Protein AF-A0A1C5VTF3-F1 (afdb_monomer)

Foldseek 3Di:
DDDDDDPDPPQPWFKEFEDACVLPFFPLVQQLVRGAEYEYEQEEFQLGGTPCLVVVLVSPVPHNHQYHYEYEYLDLALVSLLNSLLSQLVSCCVRNNLWAFEYEYHYDPVSQVSSVVVVGHQWQVNLQSSLLNSQVNNVVSNYQYEYEDEPCCCVIHHDPVSSCLSRVRYAYEYEDEDDDPVPPLHQKYFHDQQDDGPRTPGTTTIMTGRARRTDPPNDGDDRPDDDDDPDKDKKFFQPPFWWWWAQAQDPPHDTPGTHGHGRIATFNDDDPQWTDDVTITGCVRIDD

Solvent-accessible surface area (backbone atoms only — not comparable to full-atom values): 15635 Å² total; per-residue (Å²): 135,85,82,81,79,78,80,77,80,70,79,52,74,34,48,25,34,51,51,47,54,87,46,68,71,66,42,59,74,49,33,64,74,75,42,42,31,38,34,35,33,44,24,37,36,91,73,41,65,32,90,34,30,63,67,54,44,70,70,41,73,91,48,91,49,34,48,35,32,30,28,46,40,56,55,75,44,52,67,46,18,24,52,37,18,44,42,46,43,50,57,45,37,78,74,55,52,87,58,36,26,34,42,24,48,33,70,52,72,68,25,46,54,51,22,45,77,71,78,35,84,71,46,34,70,51,44,28,48,24,50,46,31,18,37,48,35,22,41,76,72,59,31,37,26,24,42,43,44,36,67,64,42,51,76,63,27,36,48,62,68,62,40,38,71,78,36,80,78,58,37,34,33,37,42,44,76,77,70,81,74,78,90,66,75,55,36,26,38,35,47,39,74,72,32,80,51,62,41,47,69,65,62,36,36,29,28,44,28,55,53,83,45,54,52,60,94,89,53,72,80,77,73,82,76,77,78,87,67,89,81,60,46,68,29,29,32,64,33,94,58,56,42,59,29,15,71,40,90,41,94,85,39,58,77,73,50,67,43,50,44,65,42,72,45,65,31,64,47,74,56,97,62,24,27,32,57,102,39,18,32,62,36,87,37,48,43,115

Nearest PDB structures (foldseek):
  2wwc-assembly1_A  TM=8.112E-01  e=8.301E-13  Streptococcus pneumoniae R6
  2ww5-assembly1_A  TM=7.990E-01  e=8.822E-13  Streptococcus pneumoniae R6
  2nw0-assembly2_B  TM=8.430E-01  e=1.541E-11  Bacteriophage sp.
  4jz5-assembly1_A  TM=8.111E-01  e=1.638E-11  Listeria phage P40
  3hmc-assembly1_A  TM=8.352E-01  e=4.897E-11  Bacillus anthracis

Sequence (288 aa):
MQRTAGTEVTAMLKQGIDISAWQGNIDWDQVKNCIEAIIIRAGYGKNNIDQKWVPNVEAVRDSSLDVGAYWFSYAYTADMAYMEGCYAANAVKNKFGDRQIPIAFDLEYDSVAYAAKKGVKIGRAEATLFAIRFLTAVKEFGYRPMLYTNIDYIRNYFDLGVIRAAIPDLLLWVACWGSEPKDYNMAVWQYSSKGSVAGIIGNVDMDEVYVDMEIRDGVAVPAPAPVQENGRKQMRVTAKTWLNIREKPDVNSEDLGDLPAGTVITVDKIENGWAHFEGYCSAQWLKQ

Secondary structure (DSSP, 8-state):
-PPPPP-------EEEEEE-GGG-S--HHHHHTT-SEEEEEEEETTTEE-TTHHHHHHHHTTSSSEEEEEEE----SHHHHHHHHHHHHHHHHHHHTT---EEEEE--HHHHHHHHHTT----HHHHHHHHHHHHHHHHHTTPEEEEEEEHHHHHHT--HHHHHHH-TT-EEEEE-SSS--GGG--SEEEEEEEE--TT--S-EEEEEE-S-S---TT-PPPPSPPP--TT-EEEEE-SSSEEEEESSSSTTS-EEEEEETT-EEEESEEETTEEESSSEEEGGGEE-

pLDDT: mean 86.46, std 18.0, range [30.09, 98.94]

Radius of gyration: 21.1 Å; Cα contacts (8 Å, |Δi|>4): 595; chains: 1; bounding box: 37×64×58 Å

Mean predicted aligned error: 12.45 Å

Structure (mmCIF, N/CA/C/O backbone):
data_AF-A0A1C5VTF3-F1
#
_entry.id   AF-A0A1C5VTF3-F1
#
loop_
_atom_site.group_PDB
_atom_site.id
_atom_site.type_symbol
_atom_site.label_atom_id
_atom_site.label_alt_id
_atom_site.label_comp_id
_atom_site.label_asym_id
_atom_site.label_entity_id
_atom_site.label_seq_id
_atom_site.pdbx_PDB_ins_code
_atom_site.Cartn_x
_atom_site.Cartn_y
_atom_site.Cartn_z
_atom_site.occupancy
_atom_site.B_iso_or_equiv
_atom_site.auth_seq_id
_atom_site.auth_comp_id
_atom_site.auth_asym_id
_atom_site.auth_atom_id
_atom_site.pdbx_PDB_model_num
ATOM 1 N N . MET A 1 1 ? -12.286 45.455 20.847 1.00 37.81 1 MET A N 1
ATOM 2 C CA . MET A 1 1 ? -12.173 45.098 19.416 1.00 37.81 1 MET A CA 1
ATOM 3 C C . MET A 1 1 ? -11.373 43.813 19.324 1.00 37.81 1 MET A C 1
ATOM 5 O O . MET A 1 1 ? -10.298 43.740 19.906 1.00 37.81 1 MET A O 1
ATOM 9 N N . GLN A 1 2 ? -11.992 42.783 18.748 1.00 30.09 2 GLN A N 1
ATOM 10 C CA . GLN A 1 2 ? -11.553 41.386 18.769 1.00 30.09 2 GLN A CA 1
ATOM 11 C C . GLN A 1 2 ? -10.198 41.188 18.082 1.00 30.09 2 GLN A C 1
ATOM 13 O O . GLN A 1 2 ? -9.970 41.700 16.990 1.00 30.09 2 GLN A O 1
ATOM 18 N N . ARG A 1 3 ? -9.330 40.401 18.727 1.00 30.20 3 ARG A N 1
ATOM 19 C CA . ARG A 1 3 ? -8.221 39.707 18.070 1.00 30.20 3 ARG A CA 1
ATOM 20 C C . ARG A 1 3 ? -8.806 38.470 17.396 1.00 30.20 3 ARG A C 1
ATOM 22 O O . ARG A 1 3 ? -9.402 37.636 18.072 1.00 30.20 3 ARG A O 1
ATOM 29 N N . THR A 1 4 ? -8.678 38.383 16.083 1.00 32.09 4 THR A N 1
ATOM 30 C CA . THR A 1 4 ? -9.032 37.202 15.297 1.00 32.09 4 THR A CA 1
ATOM 31 C C . THR A 1 4 ? -8.039 36.092 15.632 1.00 32.09 4 THR A C 1
ATOM 33 O O . THR A 1 4 ? -6.835 36.261 15.444 1.00 32.09 4 THR A O 1
ATOM 36 N N . ALA A 1 5 ? -8.537 34.985 16.182 1.00 33.66 5 ALA A N 1
ATOM 37 C CA . ALA A 1 5 ? -7.763 33.769 16.382 1.00 33.66 5 ALA A CA 1
ATOM 38 C C . ALA A 1 5 ? -7.477 33.146 15.010 1.00 33.66 5 ALA A C 1
ATOM 40 O O . ALA A 1 5 ? -8.407 32.830 14.269 1.00 33.66 5 ALA A O 1
ATOM 41 N N . GLY A 1 6 ? -6.197 33.017 14.662 1.00 31.39 6 GLY A N 1
ATOM 42 C CA . GLY A 1 6 ? -5.773 32.148 13.573 1.00 31.39 6 GLY A CA 1
ATOM 43 C C . GLY A 1 6 ? -6.019 30.705 13.994 1.00 31.39 6 GLY A C 1
ATOM 44 O O . GLY A 1 6 ? -5.629 30.305 15.087 1.00 31.39 6 GLY A O 1
ATOM 45 N N . THR A 1 7 ? -6.719 29.948 13.160 1.00 32.06 7 THR A N 1
ATOM 46 C CA . THR A 1 7 ? -6.877 28.507 13.331 1.00 32.06 7 THR A CA 1
ATOM 47 C C . THR A 1 7 ? -5.515 27.872 13.062 1.00 32.06 7 THR A C 1
ATOM 49 O O . THR A 1 7 ? -5.078 27.806 11.915 1.00 32.06 7 THR A O 1
ATOM 52 N N . GLU A 1 8 ? -4.804 27.475 14.115 1.00 30.97 8 GLU A N 1
ATOM 53 C CA . GLU A 1 8 ? -3.688 26.543 13.981 1.00 30.97 8 GLU A CA 1
ATOM 54 C C . GLU A 1 8 ? -4.256 25.247 13.395 1.00 30.97 8 GLU A C 1
ATOM 56 O O . GLU A 1 8 ? -5.143 24.626 13.979 1.00 30.97 8 GLU A O 1
ATOM 61 N N . VAL A 1 9 ? -3.797 24.868 12.203 1.00 34.84 9 VAL A N 1
ATOM 62 C CA . VAL A 1 9 ? -4.030 23.525 11.673 1.00 34.84 9 VAL A CA 1
ATOM 63 C C . VAL A 1 9 ? -3.092 22.619 12.458 1.00 34.84 9 VAL A C 1
ATOM 65 O O . VAL A 1 9 ? -1.917 22.488 12.122 1.00 34.84 9 VAL A O 1
ATOM 68 N N . THR A 1 10 ? -3.575 22.068 13.568 1.00 37.44 10 THR A N 1
ATOM 69 C CA . THR A 1 10 ? -2.872 21.009 14.286 1.00 37.44 10 THR A CA 1
ATOM 70 C C . THR A 1 10 ? -2.678 19.859 13.303 1.00 37.44 10 THR A C 1
ATOM 72 O O . THR A 1 10 ? -3.647 19.392 12.705 1.00 37.44 10 THR A O 1
ATOM 75 N N . ALA A 1 11 ? -1.433 19.431 13.088 1.00 47.44 11 ALA A N 1
ATOM 76 C CA . ALA A 1 11 ? -1.162 18.203 12.353 1.00 47.44 11 ALA A CA 1
ATOM 77 C C . ALA A 1 11 ? -2.000 17.078 12.983 1.00 47.44 11 ALA A C 1
ATOM 79 O O . ALA A 1 11 ? -1.945 16.871 14.197 1.00 47.44 11 ALA A O 1
ATOM 80 N N . MET A 1 12 ? -2.826 16.417 12.171 1.00 58.94 12 MET A N 1
ATOM 81 C CA . MET A 1 12 ? -3.691 15.321 12.600 1.00 58.94 12 MET A CA 1
ATOM 82 C C . MET A 1 12 ? -2.816 14.093 12.827 1.00 58.94 12 MET A C 1
ATOM 84 O O . MET A 1 12 ? -2.685 13.269 11.932 1.00 58.94 12 MET A O 1
ATOM 88 N N . LEU A 1 13 ? -2.167 14.020 13.987 1.00 78.75 13 LEU A N 1
ATOM 89 C CA . LEU A 1 13 ? -1.441 12.838 14.426 1.00 78.75 13 LEU A CA 1
ATOM 90 C C . LEU A 1 13 ? -2.451 11.854 15.016 1.00 78.75 13 LEU A C 1
ATOM 92 O O . LEU A 1 13 ? -2.984 12.108 16.094 1.00 78.75 13 LEU A O 1
ATOM 96 N N . LYS A 1 14 ? -2.708 10.758 14.302 1.00 88.56 14 LYS A N 1
ATOM 97 C CA . LYS A 1 14 ? -3.527 9.638 14.779 1.00 88.56 14 LYS A CA 1
ATOM 98 C C . LYS A 1 14 ? -2.631 8.453 15.113 1.00 88.56 14 LYS A C 1
ATOM 100 O O . LYS A 1 14 ? -1.757 8.098 14.316 1.00 88.56 14 LYS A O 1
ATOM 105 N N . GLN A 1 15 ? -2.872 7.817 16.256 1.00 94.44 15 GLN A N 1
ATOM 106 C CA . GLN A 1 15 ? -2.197 6.568 16.593 1.00 94.44 15 GLN A CA 1
ATOM 107 C C . GLN A 1 15 ? -2.799 5.413 15.786 1.00 94.44 15 GLN A C 1
ATOM 109 O O . GLN A 1 15 ? -4.001 5.143 15.860 1.00 94.44 15 GLN A O 1
ATOM 114 N N . GLY A 1 16 ? -1.960 4.733 15.011 1.00 97.19 16 GLY A N 1
ATOM 115 C CA . GLY A 1 16 ? -2.360 3.658 14.119 1.00 97.19 16 GLY A CA 1
ATOM 116 C C . GLY A 1 16 ? -1.671 2.329 14.398 1.00 97.19 16 GLY A C 1
ATOM 117 O O . GLY A 1 16 ? -0.694 2.249 15.147 1.00 97.19 16 GLY A O 1
ATOM 118 N N . ILE A 1 17 ? -2.211 1.288 13.775 1.00 98.56 17 ILE A N 1
ATOM 119 C CA . ILE A 1 17 ? -1.583 -0.027 13.632 1.00 98.56 17 ILE A CA 1
ATOM 120 C C . ILE A 1 17 ? -1.861 -0.576 12.236 1.00 98.56 17 ILE A C 1
ATOM 122 O O . ILE A 1 17 ? -2.907 -0.280 11.643 1.00 98.56 17 ILE A O 1
ATOM 126 N N . ASP A 1 18 ? -1.024 -1.495 11.779 1.00 98.69 18 ASP A N 1
ATOM 127 C CA . ASP A 1 18 ? -1.355 -2.387 10.684 1.00 98.69 18 ASP A CA 1
ATOM 128 C C . ASP A 1 18 ? -1.429 -3.848 11.139 1.00 98.69 18 ASP A C 1
ATOM 130 O O . ASP A 1 18 ? -0.747 -4.300 12.062 1.00 98.69 18 ASP A O 1
ATOM 134 N N . ILE A 1 19 ? -2.372 -4.584 10.549 1.00 98.62 19 ILE A N 1
ATOM 135 C CA . ILE A 1 19 ? -2.706 -5.942 10.981 1.00 98.62 19 ILE A CA 1
ATOM 136 C C . ILE A 1 19 ? -2.982 -6.877 9.810 1.00 98.62 19 ILE A C 1
ATOM 138 O O . ILE A 1 19 ? -3.347 -6.487 8.698 1.00 98.62 19 ILE A O 1
ATOM 142 N N . SER A 1 20 ? -2.894 -8.169 10.099 1.00 98.38 20 SER A N 1
ATOM 143 C CA . SER A 1 20 ? -3.221 -9.246 9.168 1.00 98.38 20 SER A CA 1
ATOM 144 C C . SER A 1 20 ? -3.734 -10.478 9.919 1.00 98.38 20 SER A C 1
ATOM 146 O O . SER A 1 20 ? -4.061 -10.412 11.107 1.00 98.38 20 SER A O 1
ATOM 148 N N . ALA A 1 21 ? -3.758 -11.639 9.257 1.00 97.56 21 ALA A N 1
ATOM 149 C CA . ALA A 1 21 ? -3.981 -12.917 9.925 1.00 97.56 21 ALA A CA 1
ATOM 150 C C . ALA A 1 21 ? -3.043 -13.189 11.118 1.00 97.56 21 ALA A C 1
ATOM 152 O O . ALA A 1 21 ? -3.419 -13.948 12.015 1.00 97.56 21 ALA A O 1
ATOM 153 N N . TRP A 1 22 ? -1.855 -12.572 11.154 1.00 96.81 22 TRP A N 1
ATOM 154 C CA . TRP A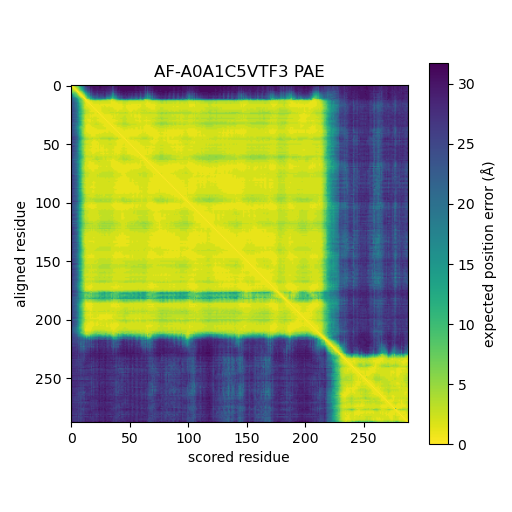 1 22 ? -0.843 -12.802 12.189 1.00 96.81 22 TRP A CA 1
ATOM 155 C C . TRP A 1 22 ? -1.278 -12.369 13.594 1.00 96.81 22 TRP A C 1
ATOM 157 O O . TRP A 1 22 ? -0.885 -13.012 14.564 1.00 96.81 22 TRP A O 1
ATOM 167 N N . GLN A 1 23 ? -2.145 -11.360 13.714 1.00 97.75 23 GLN A N 1
ATOM 168 C CA . GLN A 1 23 ? -2.674 -10.903 15.007 1.00 97.75 23 GLN A 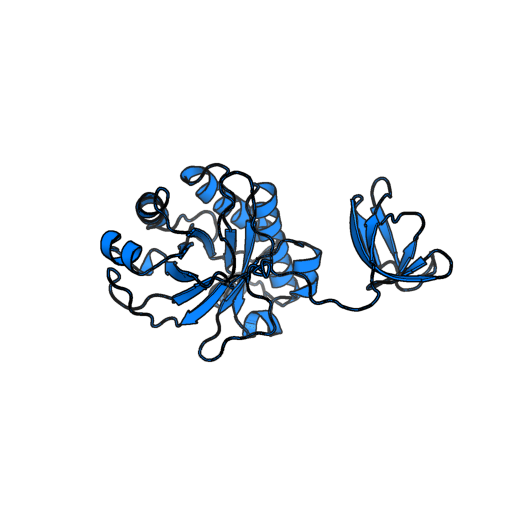CA 1
ATOM 169 C C . GLN A 1 23 ? -3.787 -11.812 15.561 1.00 97.75 23 GLN A C 1
ATOM 171 O O . GLN A 1 23 ? -4.234 -11.638 16.693 1.00 97.75 23 GLN A O 1
ATOM 176 N N . GLY A 1 24 ? -4.232 -12.820 14.802 1.00 95.88 24 GLY A N 1
ATOM 177 C CA . GLY A 1 24 ? -5.154 -13.838 15.293 1.00 95.88 24 GLY A CA 1
ATOM 178 C C . GLY A 1 24 ? -6.534 -13.285 15.663 1.00 95.88 24 GLY A C 1
ATOM 179 O O . GLY A 1 24 ? -7.27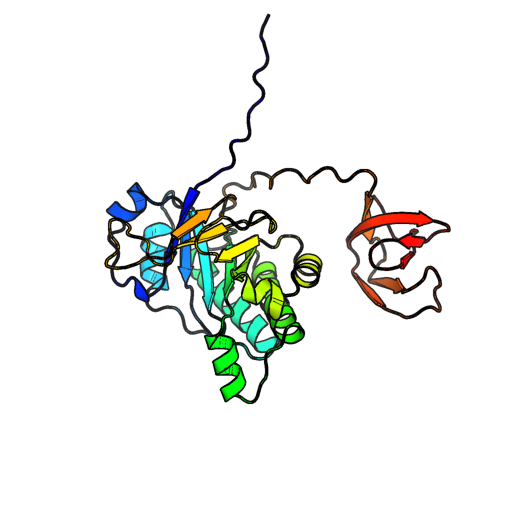9 -12.815 14.802 1.00 95.88 24 GLY A O 1
ATOM 180 N N . ASN A 1 25 ? -6.941 -13.463 16.920 1.00 95.25 25 ASN A N 1
ATOM 181 C CA . ASN A 1 25 ? -8.203 -12.935 17.438 1.00 95.25 25 ASN A CA 1
ATOM 182 C C . ASN A 1 25 ? -7.927 -11.631 18.184 1.00 95.25 25 ASN A C 1
ATOM 184 O O . ASN A 1 25 ? -7.069 -11.604 19.062 1.00 95.25 25 ASN A O 1
ATOM 188 N N . ILE A 1 26 ? -8.684 -10.592 17.843 1.00 98.00 26 ILE A N 1
ATOM 189 C CA . ILE A 1 26 ? -8.532 -9.241 18.380 1.00 98.00 26 ILE A CA 1
ATOM 190 C C . ILE A 1 26 ? -9.765 -8.906 19.219 1.00 98.00 26 ILE A C 1
ATOM 192 O O . ILE A 1 26 ? -10.896 -9.133 18.781 1.00 98.00 26 ILE A O 1
ATOM 196 N N . ASP A 1 27 ? -9.547 -8.362 20.414 1.00 97.94 27 ASP A N 1
ATOM 197 C CA . ASP A 1 27 ? -10.593 -7.704 21.196 1.00 97.94 27 ASP A CA 1
ATOM 198 C C . ASP A 1 27 ? -10.765 -6.269 20.685 1.00 97.94 27 ASP A C 1
ATOM 200 O O . ASP A 1 27 ? -9.999 -5.355 21.002 1.00 97.94 27 ASP A O 1
ATOM 204 N N . TRP A 1 28 ? -11.776 -6.094 19.840 1.00 96.81 28 TRP A N 1
ATOM 205 C CA . TRP A 1 28 ? -12.029 -4.841 19.142 1.00 96.81 28 TRP A CA 1
ATOM 206 C C . TRP A 1 28 ? -12.529 -3.718 20.041 1.00 96.81 28 TRP A C 1
ATOM 208 O O . TRP A 1 28 ? -12.320 -2.558 19.693 1.00 96.81 28 TRP A O 1
ATOM 218 N N . ASP A 1 29 ? -13.162 -4.030 21.172 1.00 94.81 29 ASP A N 1
ATOM 219 C CA . ASP A 1 29 ? -13.617 -3.000 22.104 1.00 94.81 29 ASP A CA 1
ATOM 220 C C . ASP A 1 29 ? -12.412 -2.355 22.786 1.00 94.81 29 ASP A C 1
ATOM 222 O O . ASP A 1 29 ? -12.350 -1.135 22.919 1.00 94.81 29 ASP A O 1
ATOM 226 N N . GLN A 1 30 ? -11.404 -3.153 23.148 1.00 97.06 30 GLN A N 1
ATOM 227 C CA . GLN A 1 30 ? -10.149 -2.621 23.677 1.00 97.06 30 GLN A CA 1
ATOM 228 C C . GLN A 1 30 ? -9.364 -1.831 22.624 1.00 97.06 30 GLN A C 1
ATOM 230 O O . GLN A 1 30 ? -8.939 -0.714 22.916 1.00 97.06 30 GLN A O 1
ATOM 235 N N . VAL A 1 31 ? -9.230 -2.357 21.400 1.00 97.38 31 VAL A N 1
ATOM 236 C CA . VAL A 1 31 ? -8.485 -1.679 20.322 1.00 97.38 31 VAL A CA 1
ATOM 237 C C . VAL A 1 31 ? -9.106 -0.326 19.966 1.00 97.38 31 VAL A C 1
ATOM 239 O O . VAL A 1 31 ? -8.398 0.672 19.881 1.00 97.38 31 VAL A O 1
ATOM 242 N N . LYS A 1 32 ? -10.434 -0.249 19.818 1.00 92.94 32 LYS A N 1
ATOM 243 C CA . LYS A 1 32 ? -11.136 1.000 19.458 1.00 92.94 32 LYS A CA 1
ATOM 244 C C . LYS A 1 32 ? -11.034 2.102 20.518 1.00 92.94 32 LYS A C 1
ATOM 246 O O . LYS A 1 32 ? -11.351 3.247 20.218 1.00 92.94 32 LYS A O 1
ATOM 251 N N . ASN A 1 33 ? -10.619 1.770 21.740 1.00 92.69 33 ASN A N 1
ATOM 252 C CA . ASN A 1 33 ? -10.422 2.743 22.814 1.00 92.69 33 ASN A CA 1
ATOM 253 C C . ASN 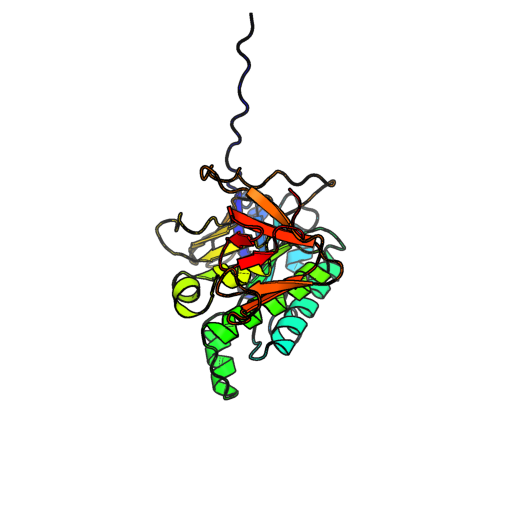A 1 33 ? -9.017 3.364 22.826 1.00 92.69 33 ASN A C 1
ATOM 255 O O . ASN A 1 33 ? -8.800 4.326 23.560 1.00 92.69 33 ASN A O 1
ATOM 259 N N . CYS A 1 34 ? -8.056 2.811 22.080 1.00 93.94 34 CYS A N 1
ATOM 260 C CA . CYS A 1 34 ? -6.659 3.260 22.116 1.00 93.94 34 CYS A CA 1
ATOM 261 C C . CYS A 1 34 ? -6.008 3.451 20.743 1.00 93.94 34 CYS A C 1
ATOM 263 O O . CYS A 1 34 ? -4.910 3.992 20.681 1.00 93.94 34 CYS A O 1
ATOM 265 N N . ILE A 1 35 ? -6.669 3.028 19.667 1.00 96.25 35 ILE A N 1
ATOM 266 C CA . ILE A 1 35 ? -6.227 3.198 18.285 1.00 96.25 35 ILE A CA 1
ATOM 267 C C . ILE A 1 35 ? -7.224 4.089 17.549 1.00 96.25 35 ILE A C 1
ATOM 269 O O . ILE A 1 35 ? -8.423 4.049 17.820 1.00 96.25 35 ILE A O 1
ATOM 273 N N . GLU A 1 36 ? -6.723 4.878 16.606 1.00 94.81 36 GLU A N 1
ATOM 274 C CA . GLU A 1 36 ? -7.496 5.836 15.813 1.00 94.81 36 GLU A CA 1
ATOM 275 C C . GLU A 1 36 ? -7.490 5.497 14.317 1.00 94.81 36 GLU A C 1
ATOM 277 O O . GLU A 1 36 ? -8.431 5.850 13.604 1.00 94.81 36 GLU A O 1
ATOM 282 N N . ALA A 1 37 ? -6.465 4.783 13.844 1.00 95.75 37 ALA A N 1
ATOM 283 C CA . ALA A 1 37 ? -6.332 4.355 12.455 1.00 95.75 37 ALA A CA 1
ATOM 284 C C . ALA A 1 37 ? -5.884 2.892 12.342 1.00 95.75 37 ALA A C 1
ATOM 286 O O . ALA A 1 37 ? -5.120 2.395 13.165 1.00 95.75 37 ALA A O 1
ATOM 287 N N . ILE A 1 38 ? -6.346 2.191 11.310 1.00 97.44 38 ILE A N 1
ATOM 288 C CA . ILE A 1 38 ? -5.976 0.799 11.071 1.00 97.44 38 ILE A CA 1
ATOM 289 C C . ILE A 1 38 ? -5.764 0.501 9.591 1.00 97.44 38 ILE A C 1
ATOM 291 O O . ILE A 1 38 ? -6.617 0.797 8.757 1.00 97.44 38 ILE A O 1
ATOM 295 N N . ILE A 1 39 ? -4.642 -0.132 9.257 1.00 98.69 39 ILE A N 1
ATOM 296 C CA . ILE A 1 39 ? -4.351 -0.614 7.903 1.00 98.69 39 ILE A CA 1
ATOM 297 C C . ILE A 1 39 ? -4.423 -2.148 7.911 1.00 98.69 39 ILE A C 1
ATOM 299 O O . ILE A 1 39 ? -3.740 -2.817 8.676 1.00 98.69 39 ILE A O 1
ATOM 303 N N . ILE A 1 40 ? -5.291 -2.744 7.093 1.00 98.81 40 ILE A N 1
ATOM 304 C CA . ILE A 1 40 ? -5.581 -4.189 7.164 1.00 98.81 40 ILE A CA 1
ATOM 305 C C . ILE A 1 40 ? -5.086 -4.894 5.900 1.00 98.81 40 ILE A C 1
ATOM 307 O O . ILE A 1 40 ? -5.394 -4.464 4.786 1.00 98.81 40 ILE A O 1
ATOM 311 N N . ARG A 1 41 ? -4.385 -6.026 6.037 1.00 98.88 41 ARG A N 1
ATOM 312 C CA . ARG A 1 41 ? -4.023 -6.844 4.871 1.00 98.88 41 ARG A CA 1
ATOM 313 C C . ARG A 1 41 ? -5.278 -7.377 4.192 1.00 98.88 41 ARG A C 1
ATOM 315 O O . ARG A 1 41 ? -5.988 -8.205 4.760 1.00 98.88 41 ARG A O 1
ATOM 322 N N . ALA A 1 42 ? -5.530 -6.944 2.961 1.00 98.75 42 ALA A N 1
ATOM 323 C CA . ALA A 1 42 ? -6.625 -7.461 2.146 1.00 98.75 42 ALA A CA 1
ATOM 324 C C . ALA A 1 42 ? -6.301 -8.846 1.580 1.00 98.75 42 ALA A C 1
ATOM 326 O O . ALA A 1 42 ? -7.167 -9.718 1.482 1.00 98.75 42 ALA A O 1
ATOM 327 N N . GLY A 1 43 ? -5.037 -9.071 1.241 1.00 98.75 43 GLY A N 1
ATOM 328 C CA . GLY A 1 43 ? -4.576 -10.328 0.684 1.00 98.75 43 GLY A CA 1
ATOM 329 C C . GLY A 1 43 ? -3.156 -10.235 0.157 1.00 98.75 43 GLY A C 1
ATOM 330 O O . GLY A 1 43 ? -2.413 -9.312 0.496 1.00 98.75 43 GLY A O 1
ATOM 331 N N . TYR A 1 44 ? -2.772 -11.236 -0.629 1.00 98.81 44 TYR A N 1
ATOM 332 C CA . TYR A 1 44 ? -1.422 -11.365 -1.150 1.00 98.81 44 TYR A CA 1
ATOM 333 C C . TYR A 1 44 ? -1.343 -12.151 -2.461 1.00 98.81 44 TYR A C 1
ATOM 335 O O . TYR A 1 44 ? -2.113 -13.087 -2.724 1.00 98.81 44 TYR A O 1
ATOM 343 N N . GLY A 1 45 ? -0.348 -11.809 -3.278 1.00 96.19 45 GLY A N 1
ATOM 344 C CA . GLY A 1 45 ? -0.032 -12.505 -4.523 1.00 96.19 45 GLY A CA 1
ATOM 345 C C . GLY A 1 45 ? -1.237 -12.672 -5.457 1.00 96.19 45 GLY A C 1
ATOM 346 O O . GLY A 1 45 ? -2.068 -11.783 -5.622 1.00 96.19 45 GLY A O 1
ATOM 347 N N . LYS A 1 46 ? -1.393 -13.863 -6.045 1.00 93.19 46 LYS A N 1
ATOM 348 C CA . LYS A 1 46 ? -2.468 -14.165 -7.004 1.00 93.19 46 LYS A CA 1
ATOM 349 C C . LYS A 1 46 ? -3.829 -14.412 -6.326 1.00 93.19 46 LYS A C 1
ATOM 351 O O . LYS A 1 46 ? -4.274 -15.554 -6.241 1.00 93.19 46 LYS A O 1
ATOM 356 N N . ASN A 1 47 ? -4.495 -13.331 -5.916 1.00 90.75 47 ASN A N 1
ATOM 357 C CA . ASN A 1 47 ? -5.867 -13.307 -5.385 1.00 90.75 47 ASN A CA 1
ATOM 358 C C .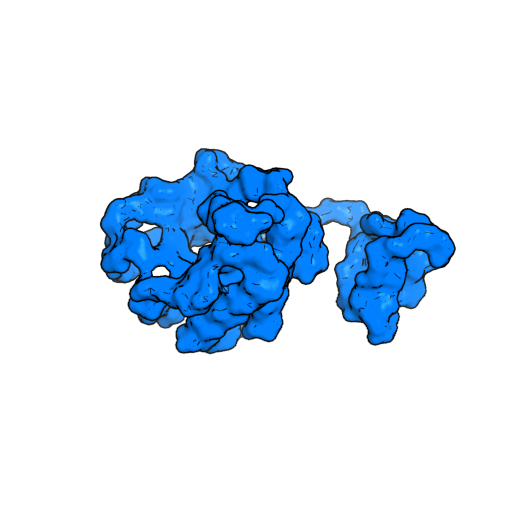 ASN A 1 47 ? -6.080 -14.139 -4.100 1.00 90.75 47 ASN A C 1
ATOM 360 O O . ASN A 1 47 ? -7.162 -14.687 -3.884 1.00 90.75 47 ASN A O 1
ATOM 364 N N . ASN A 1 48 ? -5.061 -14.262 -3.243 1.00 97.25 48 ASN A N 1
ATOM 365 C CA . ASN A 1 48 ? -5.233 -14.912 -1.943 1.00 97.25 48 ASN A CA 1
ATOM 366 C C . ASN A 1 48 ? -5.738 -13.877 -0.938 1.00 97.25 48 ASN A C 1
ATOM 368 O O . ASN A 1 48 ? -4.962 -13.046 -0.479 1.00 97.25 48 ASN A O 1
ATOM 372 N N . ILE A 1 49 ? -7.027 -13.916 -0.605 1.00 98.31 49 ILE A N 1
ATOM 373 C CA . ILE A 1 49 ? -7.598 -13.051 0.435 1.00 98.31 49 ILE A CA 1
ATOM 374 C C . ILE A 1 49 ? -7.053 -13.471 1.803 1.00 98.31 49 ILE A C 1
ATOM 376 O O . ILE A 1 49 ? -7.005 -14.664 2.115 1.00 98.31 49 ILE A O 1
ATOM 380 N N . ASP A 1 50 ? -6.636 -12.494 2.610 1.00 98.69 50 ASP A N 1
ATOM 381 C CA . ASP A 1 50 ? -6.141 -12.752 3.961 1.00 98.69 50 ASP A CA 1
ATOM 382 C C . ASP A 1 50 ? -7.245 -13.406 4.809 1.00 98.69 50 ASP A C 1
ATOM 384 O O . ASP A 1 50 ? -8.409 -12.999 4.782 1.00 98.69 50 ASP A O 1
ATOM 388 N N . GLN A 1 51 ? -6.888 -14.435 5.579 1.00 98.19 51 GLN A N 1
ATOM 389 C CA . GLN A 1 51 ? -7.843 -15.241 6.342 1.00 98.19 51 GLN A CA 1
ATOM 390 C C . GLN A 1 51 ? -8.598 -14.429 7.404 1.00 98.19 51 GLN A C 1
ATOM 392 O O . GLN A 1 51 ? -9.670 -14.847 7.847 1.00 98.19 51 GLN A O 1
ATOM 397 N N . LYS A 1 52 ? -8.056 -13.279 7.816 1.00 98.00 52 LYS A N 1
ATOM 398 C CA . LYS A 1 52 ? -8.680 -12.352 8.759 1.00 98.00 52 LYS A CA 1
ATOM 399 C C . LYS A 1 52 ? -9.213 -11.077 8.108 1.00 98.00 52 LYS A C 1
ATOM 401 O O . LYS A 1 52 ? -9.827 -10.290 8.821 1.00 98.00 52 LYS A O 1
ATOM 406 N N . TRP A 1 53 ? -9.107 -10.909 6.785 1.00 98.12 53 TRP A N 1
ATOM 407 C CA . TRP A 1 53 ? -9.660 -9.745 6.076 1.00 98.12 53 TRP A CA 1
ATOM 408 C C . TRP A 1 53 ? -11.122 -9.484 6.453 1.00 98.12 53 TRP A C 1
ATOM 410 O O . TRP A 1 53 ? -11.460 -8.421 6.963 1.00 98.12 53 TRP A O 1
ATOM 420 N N . VAL A 1 54 ? -11.987 -10.483 6.256 1.00 97.25 54 VAL A N 1
ATOM 421 C CA . VAL A 1 54 ? -13.430 -10.359 6.505 1.00 97.25 54 VAL A CA 1
ATOM 422 C C . VAL A 1 54 ? -13.756 -10.001 7.962 1.00 97.25 54 VAL A C 1
ATOM 424 O O . VAL A 1 54 ? -14.388 -8.962 8.157 1.00 97.25 54 VAL A O 1
ATOM 427 N N . PRO A 1 55 ? -13.342 -10.785 8.981 1.00 97.00 55 PRO A N 1
ATOM 428 C CA . PRO A 1 55 ? -13.689 -10.472 10.366 1.00 97.00 55 PRO A CA 1
ATOM 429 C C . PRO A 1 55 ? -13.061 -9.164 10.865 1.00 97.00 55 PRO A C 1
ATOM 431 O O . PRO A 1 55 ? -13.701 -8.454 11.636 1.00 97.00 55 PRO A O 1
ATOM 434 N N . ASN A 1 56 ? -11.849 -8.810 10.419 1.00 98.31 56 ASN A N 1
ATOM 435 C CA . ASN A 1 56 ? -11.217 -7.556 10.829 1.00 98.31 56 ASN A CA 1
ATOM 436 C C . ASN A 1 56 ? -11.959 -6.350 10.247 1.00 98.31 56 ASN A C 1
ATOM 438 O O . ASN A 1 56 ? -12.272 -5.406 10.966 1.00 98.31 56 ASN A O 1
ATOM 442 N N . VAL A 1 57 ? -12.303 -6.404 8.959 1.00 96.44 57 VAL A N 1
ATOM 443 C CA . VAL A 1 57 ? -13.048 -5.331 8.298 1.00 96.44 57 VAL A CA 1
ATOM 444 C C . VAL A 1 57 ? -14.446 -5.174 8.882 1.00 96.44 57 VAL A C 1
ATOM 446 O O . VAL A 1 57 ? -14.866 -4.054 9.154 1.00 96.44 57 VAL A O 1
ATOM 449 N N . GLU A 1 58 ? -15.169 -6.270 9.115 1.00 93.75 58 GLU A N 1
ATOM 450 C CA . GLU A 1 58 ? -16.515 -6.215 9.701 1.00 93.75 58 GLU A CA 1
ATOM 451 C C . GLU A 1 58 ? -16.520 -5.595 11.100 1.00 93.75 58 GLU A C 1
ATOM 453 O O . GLU A 1 58 ? -17.479 -4.915 11.460 1.00 93.75 58 GLU A O 1
ATOM 458 N N . ALA A 1 59 ? -15.433 -5.748 11.856 1.00 94.69 59 ALA A N 1
ATOM 459 C CA . ALA A 1 59 ? -15.305 -5.129 13.163 1.00 94.69 59 ALA A CA 1
ATOM 460 C C . ALA A 1 59 ? -15.089 -3.608 13.112 1.00 94.69 59 ALA A C 1
ATOM 462 O O . ALA A 1 59 ? -15.520 -2.917 14.039 1.00 94.69 59 ALA A O 1
ATOM 463 N N . VAL A 1 60 ? -14.436 -3.073 12.073 1.00 93.06 60 VAL A N 1
ATOM 464 C CA . VAL A 1 60 ? -14.021 -1.655 12.032 1.00 93.06 60 VAL A CA 1
ATOM 465 C C . VAL A 1 60 ? -14.773 -0.800 11.019 1.00 93.06 60 VAL A C 1
ATOM 467 O O . VAL A 1 60 ? -14.787 0.420 11.170 1.00 93.06 60 VAL A O 1
ATOM 470 N N . ARG A 1 61 ? -15.419 -1.400 10.011 1.00 87.88 61 ARG A N 1
ATOM 471 C CA . ARG A 1 61 ? -15.991 -0.666 8.867 1.00 87.88 61 ARG A CA 1
ATOM 472 C C . ARG A 1 61 ? -16.961 0.452 9.256 1.00 87.88 61 ARG A C 1
ATOM 474 O O . ARG A 1 61 ? -16.904 1.528 8.671 1.00 87.88 61 ARG A O 1
ATOM 481 N N . ASP A 1 62 ? -17.783 0.203 10.274 1.00 84.75 62 ASP A N 1
ATOM 482 C CA . ASP A 1 62 ? -18.839 1.105 10.749 1.00 84.75 62 ASP A CA 1
ATOM 483 C C . ASP A 1 62 ? -18.417 1.827 12.048 1.00 84.75 62 ASP A C 1
ATOM 485 O O . ASP A 1 62 ? -19.249 2.376 12.769 1.00 84.75 62 ASP A O 1
ATOM 489 N N . SER A 1 63 ? -17.122 1.794 12.383 1.00 88.25 63 SER A N 1
ATOM 490 C CA . SER A 1 63 ? -16.559 2.458 13.561 1.00 88.25 63 SER A CA 1
ATOM 491 C C . SER A 1 63 ? -16.014 3.856 13.235 1.00 88.25 63 SER A C 1
ATOM 493 O O . SER A 1 63 ? -15.983 4.294 12.082 1.00 88.25 63 SER A O 1
ATOM 495 N N . SER A 1 64 ? -15.562 4.573 14.265 1.00 87.19 64 SER A N 1
ATOM 496 C CA . SER A 1 64 ? -14.883 5.863 14.113 1.00 87.19 64 SER A CA 1
ATOM 497 C C . SER A 1 64 ? -13.448 5.753 13.598 1.00 87.19 64 SER A C 1
ATOM 499 O O . SER A 1 64 ? -12.874 6.788 13.283 1.00 87.19 64 SER A O 1
ATOM 501 N N . LEU A 1 65 ? -12.883 4.543 13.512 1.00 90.62 65 LEU A N 1
ATOM 502 C CA . LEU A 1 65 ? -11.520 4.337 13.031 1.00 90.62 65 LEU A CA 1
ATOM 503 C C . LEU A 1 65 ? -11.378 4.760 11.570 1.00 90.62 65 LEU A C 1
ATOM 505 O O . LEU A 1 65 ? -12.249 4.488 10.735 1.00 90.62 65 LEU A O 1
ATOM 509 N N . ASP A 1 66 ? -10.237 5.366 11.279 1.00 92.56 66 ASP A N 1
ATOM 510 C CA . ASP A 1 66 ? -9.716 5.518 9.930 1.00 92.56 66 ASP A CA 1
ATOM 511 C C . ASP A 1 66 ? -9.252 4.153 9.420 1.00 92.56 66 ASP A C 1
ATOM 513 O O . ASP A 1 66 ? -8.522 3.451 10.118 1.00 92.56 66 ASP A O 1
ATOM 517 N N . VAL A 1 67 ? -9.649 3.761 8.210 1.00 94.94 67 VAL A N 1
ATOM 518 C CA . VAL A 1 67 ? -9.308 2.449 7.655 1.00 94.94 67 VAL A CA 1
ATOM 519 C C . VAL A 1 67 ? -8.522 2.590 6.358 1.00 94.94 67 VAL A C 1
ATOM 521 O O . VAL A 1 67 ? -8.903 3.326 5.452 1.00 94.94 67 VAL A O 1
ATOM 524 N N . GLY A 1 68 ? -7.441 1.825 6.254 1.00 97.62 68 GLY A N 1
ATOM 525 C CA . GLY A 1 68 ? -6.717 1.545 5.022 1.00 97.62 68 GLY A CA 1
ATOM 526 C C . GLY A 1 68 ? -6.624 0.044 4.761 1.00 97.62 68 GLY A C 1
ATOM 527 O O . GLY A 1 68 ? -6.931 -0.787 5.619 1.00 97.62 68 GLY A O 1
ATOM 528 N N . ALA A 1 69 ? -6.167 -0.315 3.568 1.00 98.75 69 ALA A N 1
ATOM 529 C CA . ALA A 1 69 ? -5.854 -1.692 3.216 1.00 98.75 69 ALA A CA 1
ATOM 530 C C . ALA A 1 69 ? -4.443 -1.800 2.637 1.00 98.75 69 ALA A C 1
ATOM 532 O O . ALA A 1 69 ? -3.924 -0.832 2.087 1.00 98.75 69 ALA A O 1
ATOM 533 N N . TYR A 1 70 ? -3.839 -2.984 2.696 1.00 98.88 70 TYR A N 1
ATOM 534 C CA . TYR A 1 70 ? -2.615 -3.279 1.949 1.00 98.88 70 TYR A CA 1
ATOM 535 C C . TYR A 1 70 ? -2.666 -4.647 1.275 1.00 98.88 70 TYR A C 1
ATOM 537 O O . TYR A 1 70 ? -3.444 -5.527 1.661 1.00 98.88 70 TYR A O 1
ATOM 545 N N . TRP A 1 71 ? -1.841 -4.813 0.243 1.00 98.94 71 TRP A N 1
ATOM 546 C CA . TRP A 1 71 ? -1.684 -6.065 -0.484 1.00 98.94 71 TRP A CA 1
ATOM 547 C C . TRP A 1 71 ? -0.218 -6.467 -0.544 1.00 98.94 71 TRP A C 1
ATOM 549 O O . TRP A 1 71 ? 0.585 -5.778 -1.174 1.00 98.94 71 TRP A O 1
ATOM 559 N N . PHE A 1 72 ? 0.106 -7.611 0.061 1.00 98.88 72 PHE A N 1
ATOM 560 C CA . PHE A 1 72 ? 1.464 -8.141 0.023 1.00 98.88 72 PHE A CA 1
ATOM 561 C C . PHE A 1 72 ? 1.740 -8.764 -1.349 1.00 98.88 72 PHE A C 1
ATOM 563 O O . PHE A 1 72 ? 1.147 -9.774 -1.748 1.00 98.88 72 PHE A O 1
ATOM 570 N N . SER A 1 73 ? 2.642 -8.151 -2.095 1.00 98.81 73 SER A N 1
ATOM 571 C CA . SER A 1 73 ? 2.892 -8.465 -3.489 1.00 98.81 73 SER A CA 1
ATOM 572 C C . SER A 1 73 ? 3.816 -9.661 -3.656 1.00 98.81 73 SER A C 1
ATOM 574 O O . SER A 1 73 ? 4.868 -9.764 -3.024 1.00 98.81 73 SER A O 1
ATOM 576 N N . TYR A 1 74 ? 3.458 -10.549 -4.582 1.00 98.75 74 TYR A N 1
ATOM 577 C CA . TYR A 1 74 ? 4.372 -11.565 -5.117 1.00 98.75 74 TYR A CA 1
ATOM 578 C C . TYR A 1 74 ? 4.550 -11.410 -6.633 1.00 98.75 74 TYR A C 1
ATOM 580 O O . TYR A 1 74 ? 5.004 -12.336 -7.320 1.00 98.75 74 TYR A O 1
ATOM 588 N N . ALA A 1 75 ? 4.209 -10.234 -7.164 1.00 94.94 75 ALA A N 1
ATOM 589 C CA . ALA A 1 75 ? 4.391 -9.909 -8.561 1.00 94.94 75 ALA A CA 1
ATOM 590 C C . ALA A 1 75 ? 5.878 -9.879 -8.931 1.00 94.94 75 ALA A C 1
ATOM 592 O O . ALA A 1 75 ? 6.694 -9.200 -8.313 1.00 94.94 75 ALA A O 1
ATOM 593 N N . TYR A 1 76 ? 6.217 -10.593 -10.000 1.00 96.75 76 TYR A N 1
ATOM 594 C CA . TYR A 1 76 ? 7.533 -10.536 -10.641 1.00 96.75 76 TYR A CA 1
ATOM 595 C C . TYR A 1 76 ? 7.431 -10.098 -12.110 1.00 96.75 76 TYR A C 1
ATOM 597 O O . TYR A 1 76 ? 8.369 -10.257 -12.886 1.00 96.75 76 TYR A O 1
ATOM 605 N N . THR A 1 77 ? 6.277 -9.551 -12.502 1.00 89.88 77 THR A N 1
ATOM 606 C CA . THR A 1 77 ? 6.041 -8.895 -13.793 1.00 89.88 77 THR A CA 1
ATOM 607 C C . THR A 1 77 ? 5.097 -7.706 -13.601 1.00 89.88 77 THR A C 1
ATOM 609 O O . THR A 1 77 ? 4.305 -7.677 -12.656 1.00 89.88 77 THR A O 1
ATOM 612 N N . ALA A 1 78 ? 5.142 -6.751 -14.531 1.00 89.00 78 ALA A N 1
ATOM 613 C CA . ALA A 1 78 ? 4.273 -5.575 -14.546 1.00 89.00 78 ALA A CA 1
ATOM 614 C C . ALA A 1 78 ? 2.774 -5.932 -14.609 1.00 89.00 78 ALA A C 1
ATOM 616 O O . ALA A 1 78 ? 1.961 -5.307 -13.928 1.00 89.00 78 ALA A O 1
ATOM 617 N N . ASP A 1 79 ? 2.410 -6.953 -15.391 1.00 83.62 79 ASP A N 1
ATOM 618 C CA . ASP A 1 79 ? 1.019 -7.404 -15.521 1.00 83.62 79 ASP A CA 1
ATOM 619 C C . ASP A 1 79 ? 0.519 -8.082 -14.248 1.00 83.62 79 ASP A C 1
ATOM 621 O O . ASP A 1 79 ? -0.615 -7.853 -13.831 1.00 83.62 79 ASP A O 1
ATOM 625 N N . MET A 1 80 ? 1.370 -8.870 -13.582 1.00 94.38 80 MET A N 1
ATOM 626 C CA . MET A 1 80 ? 1.026 -9.424 -12.272 1.00 94.38 80 MET A CA 1
ATOM 627 C C . MET A 1 80 ? 0.787 -8.312 -11.253 1.00 94.38 80 MET A C 1
ATOM 629 O O . MET A 1 80 ? -0.216 -8.366 -10.555 1.00 94.38 80 MET A O 1
ATOM 633 N N . ALA A 1 81 ? 1.643 -7.288 -11.206 1.00 97.44 81 ALA A N 1
ATOM 634 C CA . ALA A 1 81 ? 1.483 -6.182 -10.263 1.00 97.44 81 ALA A CA 1
ATOM 635 C C . ALA A 1 81 ? 0.174 -5.408 -10.496 1.00 97.44 81 ALA A C 1
ATOM 637 O O . ALA A 1 81 ? -0.538 -5.098 -9.544 1.00 97.44 81 ALA A O 1
ATOM 638 N N . TYR A 1 82 ? -0.191 -5.165 -11.760 1.00 95.19 82 TYR A N 1
ATOM 639 C CA . TYR A 1 82 ? -1.487 -4.576 -12.105 1.00 95.19 82 TYR A CA 1
ATOM 640 C C . TYR A 1 82 ? -2.659 -5.463 -11.648 1.00 95.19 82 TYR A C 1
ATOM 642 O O . TYR A 1 82 ? -3.571 -4.984 -10.977 1.00 95.19 82 TYR A O 1
ATOM 650 N N . MET A 1 83 ? -2.610 -6.770 -11.939 1.00 90.38 83 MET A N 1
ATOM 651 C CA . MET A 1 83 ? -3.652 -7.719 -11.519 1.00 90.38 83 MET A CA 1
ATOM 652 C C . MET A 1 83 ? -3.793 -7.807 -9.997 1.00 90.38 83 MET A C 1
ATOM 654 O O . MET A 1 83 ? -4.909 -7.908 -9.493 1.00 90.38 83 MET A O 1
ATOM 658 N N . GLU A 1 84 ? -2.684 -7.753 -9.263 1.00 98.38 84 GLU A N 1
ATOM 659 C CA . GLU A 1 84 ? -2.687 -7.702 -7.801 1.00 98.38 84 GLU A CA 1
ATOM 660 C C . GLU A 1 84 ? -3.367 -6.433 -7.277 1.00 98.38 84 GLU A C 1
ATOM 662 O O . GLU A 1 84 ? -4.179 -6.522 -6.355 1.00 98.38 84 GLU A O 1
ATOM 667 N N . GLY A 1 85 ? -3.153 -5.287 -7.930 1.00 95.25 85 GLY A N 1
ATOM 668 C CA . GLY A 1 85 ? -3.887 -4.054 -7.640 1.00 95.25 85 GLY A CA 1
ATOM 669 C C . GLY A 1 85 ? -5.392 -4.194 -7.881 1.00 95.25 85 GLY A C 1
ATOM 670 O O . GLY A 1 85 ? -6.189 -3.770 -7.044 1.00 95.25 85 GLY A O 1
ATOM 671 N N . CYS A 1 86 ? -5.808 -4.873 -8.958 1.00 90.44 86 CYS A N 1
ATOM 672 C CA . CYS A 1 86 ? -7.222 -5.183 -9.192 1.00 90.44 86 CYS A CA 1
ATOM 673 C C . CYS A 1 86 ? -7.811 -6.103 -8.109 1.00 90.44 86 CYS A C 1
ATOM 675 O O . CYS A 1 86 ? -8.945 -5.889 -7.681 1.00 90.44 86 CYS A O 1
ATOM 677 N N . TYR A 1 87 ? -7.073 -7.123 -7.652 1.00 97.69 87 TYR A N 1
ATOM 678 C CA . TYR A 1 87 ? -7.536 -8.008 -6.575 1.00 97.69 87 TYR A CA 1
ATOM 679 C C . TYR A 1 87 ? -7.708 -7.247 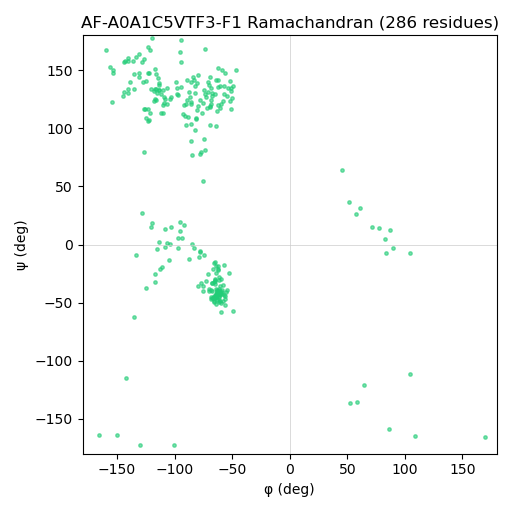-5.261 1.00 97.69 87 TYR A C 1
ATOM 681 O O . TYR A 1 87 ? -8.750 -7.381 -4.615 1.00 97.69 87 TYR A O 1
ATOM 689 N N . ALA A 1 88 ? -6.732 -6.409 -4.907 1.00 98.50 88 ALA A N 1
ATOM 690 C CA . ALA A 1 88 ? -6.789 -5.560 -3.725 1.00 98.50 88 ALA A CA 1
ATOM 691 C C . ALA A 1 88 ? -7.990 -4.603 -3.782 1.00 98.50 88 ALA A C 1
ATOM 693 O O . ALA A 1 88 ? -8.814 -4.580 -2.865 1.00 98.50 88 ALA A O 1
ATOM 694 N N . ALA A 1 89 ? -8.150 -3.883 -4.895 1.00 93.06 89 ALA A N 1
ATOM 695 C CA . ALA A 1 89 ? -9.263 -2.962 -5.098 1.00 93.06 89 ALA A CA 1
ATOM 696 C C . ALA A 1 89 ? -10.625 -3.671 -5.064 1.00 93.06 89 ALA A C 1
ATOM 698 O O . ALA A 1 89 ? -11.568 -3.173 -4.454 1.00 93.06 89 ALA A O 1
ATOM 699 N N . ASN A 1 90 ? -10.741 -4.864 -5.651 1.00 88.25 90 ASN A N 1
ATOM 700 C CA . ASN A 1 90 ? -11.973 -5.647 -5.601 1.00 88.25 90 ASN A CA 1
ATOM 701 C C . ASN A 1 90 ? -12.289 -6.147 -4.179 1.00 88.25 90 ASN A C 1
ATOM 703 O O . ASN A 1 90 ? -13.447 -6.121 -3.759 1.00 88.25 90 ASN A O 1
ATOM 707 N N . ALA A 1 91 ? -11.279 -6.574 -3.414 1.00 92.38 91 ALA A N 1
ATOM 708 C CA . ALA A 1 91 ? -11.452 -6.971 -2.016 1.00 92.38 91 ALA A CA 1
ATOM 709 C C . ALA A 1 91 ? -11.981 -5.811 -1.158 1.00 92.38 91 ALA A C 1
ATOM 711 O O . ALA A 1 91 ? -12.902 -6.012 -0.360 1.00 92.38 91 ALA A O 1
ATOM 712 N N . VAL A 1 92 ? -11.454 -4.602 -1.379 1.00 96.19 92 VAL A N 1
ATOM 713 C CA . VAL A 1 92 ? -11.930 -3.365 -0.748 1.00 96.19 92 VAL A CA 1
ATOM 714 C C . VAL A 1 92 ? -13.345 -3.022 -1.205 1.00 96.19 92 VAL A C 1
ATOM 716 O O . VAL A 1 92 ? -14.217 -2.837 -0.357 1.00 96.19 92 VAL A O 1
ATOM 719 N N . LYS A 1 93 ? -13.626 -3.030 -2.512 1.00 89.56 93 LYS A N 1
ATOM 720 C CA . LYS A 1 93 ? -14.952 -2.706 -3.064 1.00 89.56 93 LYS A CA 1
ATOM 721 C C . LYS A 1 93 ? -16.066 -3.562 -2.485 1.00 89.56 93 LYS A C 1
ATOM 723 O O . LYS A 1 93 ? -17.122 -3.044 -2.132 1.00 89.56 93 LYS A O 1
ATOM 728 N N . ASN A 1 94 ? -15.809 -4.854 -2.301 1.00 89.50 94 ASN A N 1
ATOM 729 C CA . ASN A 1 94 ? -16.779 -5.787 -1.728 1.00 89.50 94 ASN A CA 1
ATOM 730 C C . ASN A 1 94 ? -17.127 -5.512 -0.256 1.00 89.50 94 ASN A C 1
ATOM 732 O O . ASN A 1 94 ? -18.112 -6.059 0.241 1.00 89.50 94 ASN A O 1
ATOM 736 N N . LYS A 1 95 ? -16.327 -4.714 0.460 1.00 91.50 95 LYS A N 1
ATOM 737 C CA . LYS A 1 95 ? -16.537 -4.427 1.885 1.00 91.50 95 LYS A CA 1
ATOM 738 C C . LYS A 1 95 ? -16.814 -2.961 2.197 1.00 91.50 95 LYS A C 1
ATOM 740 O O . LYS A 1 95 ? -17.585 -2.692 3.112 1.00 91.50 95 LYS A O 1
ATOM 745 N N . PHE A 1 96 ? -16.229 -2.047 1.430 1.00 89.69 96 PHE A N 1
ATOM 746 C CA . PHE A 1 96 ? -16.296 -0.603 1.651 1.00 89.69 96 PHE A CA 1
ATOM 747 C C . PHE A 1 96 ? -17.020 0.157 0.531 1.00 89.69 96 PHE A C 1
ATOM 749 O O . PHE A 1 96 ? -17.205 1.368 0.643 1.00 89.69 96 PHE A O 1
ATOM 756 N N . GLY A 1 97 ? -17.447 -0.519 -0.543 1.00 87.62 97 GLY A N 1
ATOM 757 C CA . GLY A 1 97 ? -18.057 0.146 -1.694 1.00 87.62 97 GLY A CA 1
ATOM 758 C C . GLY A 1 97 ? -17.105 1.180 -2.293 1.00 87.62 97 GLY A C 1
ATOM 759 O O . GLY A 1 97 ? -15.913 0.919 -2.421 1.00 87.62 97 GLY A O 1
ATOM 760 N N . ASP A 1 98 ? -17.612 2.365 -2.621 1.00 85.56 98 ASP A N 1
ATOM 761 C CA . ASP A 1 98 ? -16.830 3.433 -3.263 1.00 85.56 98 ASP A CA 1
ATOM 762 C C . ASP A 1 98 ? -16.176 4.408 -2.257 1.00 85.56 98 ASP A C 1
ATOM 764 O O . ASP A 1 98 ? -15.758 5.507 -2.621 1.00 85.56 98 ASP A O 1
ATOM 768 N N . ARG A 1 99 ? -16.081 4.027 -0.973 1.00 86.06 99 ARG A N 1
ATOM 769 C CA . ARG A 1 99 ? -15.367 4.811 0.047 1.00 86.06 99 ARG A CA 1
ATOM 770 C C . ARG A 1 99 ? -13.884 4.910 -0.322 1.00 86.06 99 ARG A C 1
ATOM 772 O O . ARG A 1 99 ? -13.198 3.894 -0.415 1.00 86.06 99 ARG A O 1
ATOM 779 N N . GLN A 1 100 ? -13.384 6.133 -0.506 1.00 88.19 100 GLN A N 1
ATOM 780 C CA . GLN A 1 100 ? -12.007 6.386 -0.943 1.00 88.19 100 GLN A CA 1
ATOM 781 C C . GLN A 1 100 ? -11.004 6.203 0.204 1.00 88.19 100 GLN A C 1
ATOM 783 O O . GLN A 1 100 ? -10.549 7.173 0.814 1.00 88.19 100 GLN A O 1
ATOM 788 N N . ILE A 1 101 ? -10.669 4.946 0.486 1.00 94.12 101 ILE A N 1
ATOM 789 C CA . ILE A 1 101 ? -9.607 4.560 1.422 1.00 94.12 101 ILE A CA 1
ATOM 790 C C . ILE A 1 101 ? -8.275 4.321 0.688 1.00 94.12 101 ILE A C 1
ATOM 792 O O . ILE A 1 101 ? -8.287 4.044 -0.520 1.00 94.12 101 ILE A O 1
ATOM 796 N N . PRO A 1 102 ? -7.122 4.412 1.373 1.00 97.81 102 PRO A N 1
ATOM 797 C CA . PRO A 1 102 ? -5.836 4.040 0.817 1.00 97.81 102 PRO A CA 1
ATOM 798 C C . PRO A 1 102 ? -5.704 2.533 0.655 1.00 97.81 102 PRO A C 1
ATOM 800 O O . PRO A 1 102 ? -6.084 1.760 1.537 1.00 97.81 102 PRO A O 1
ATOM 803 N N . ILE A 1 103 ? -5.105 2.134 -0.464 1.00 98.75 103 ILE A N 1
ATOM 804 C CA . ILE A 1 103 ? -4.687 0.758 -0.719 1.00 98.75 103 ILE A CA 1
ATOM 805 C C . ILE A 1 103 ? -3.183 0.762 -0.975 1.00 98.75 103 ILE A C 1
ATOM 807 O O . ILE A 1 103 ? -2.715 1.320 -1.971 1.00 98.75 103 ILE A O 1
ATOM 811 N N . ALA A 1 104 ? -2.440 0.154 -0.054 1.00 98.94 104 ALA A N 1
ATOM 812 C CA . ALA A 1 104 ? -0.994 0.066 -0.110 1.00 98.94 104 ALA A CA 1
ATOM 813 C C . ALA A 1 104 ? -0.503 -1.073 -1.005 1.00 98.94 104 ALA A C 1
ATOM 815 O O . ALA A 1 104 ? -0.920 -2.225 -0.853 1.00 98.94 104 ALA A O 1
ATOM 816 N N . PHE A 1 105 ? 0.430 -0.739 -1.896 1.00 98.94 105 PHE A N 1
ATOM 817 C CA . PHE A 1 105 ? 1.343 -1.709 -2.487 1.00 98.94 105 PHE A CA 1
ATOM 818 C C . PHE A 1 105 ? 2.439 -2.039 -1.482 1.00 98.94 105 PHE A C 1
ATOM 820 O O . PHE A 1 105 ? 3.142 -1.131 -1.039 1.00 98.94 105 PHE A O 1
ATOM 827 N N . ASP A 1 106 ? 2.594 -3.319 -1.170 1.00 98.88 106 ASP A N 1
ATOM 828 C CA . ASP A 1 106 ? 3.610 -3.812 -0.251 1.00 98.88 106 ASP A CA 1
ATOM 829 C C . ASP A 1 106 ? 4.486 -4.851 -0.969 1.00 98.88 106 ASP A C 1
ATOM 831 O O . ASP A 1 106 ? 4.035 -5.948 -1.289 1.00 98.88 106 ASP A O 1
ATOM 835 N N . LEU A 1 107 ? 5.718 -4.474 -1.320 1.00 98.69 107 LEU A N 1
ATOM 836 C CA . LEU A 1 107 ? 6.706 -5.346 -1.958 1.00 98.69 107 LEU A CA 1
ATOM 837 C C . LEU A 1 107 ? 7.983 -5.303 -1.128 1.00 98.69 107 LEU A C 1
ATOM 839 O O . LEU A 1 107 ? 8.638 -4.265 -1.047 1.00 98.69 107 LEU A O 1
ATOM 843 N N . GLU A 1 108 ? 8.357 -6.454 -0.572 1.00 98.06 108 GLU A N 1
ATOM 844 C CA . GLU A 1 108 ? 9.466 -6.575 0.376 1.00 98.06 108 GLU A CA 1
ATOM 845 C C . GLU A 1 10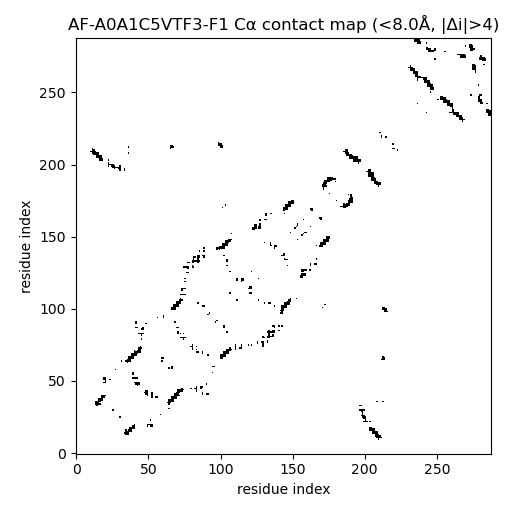8 ? 10.446 -7.689 -0.007 1.00 98.06 108 GLU A C 1
ATOM 847 O O . GLU A 1 108 ? 10.386 -8.293 -1.084 1.00 98.06 108 GLU A O 1
ATOM 852 N N . TYR A 1 109 ? 11.398 -7.974 0.888 1.00 98.00 109 TYR A N 1
ATOM 853 C CA . TYR A 1 109 ? 12.477 -8.928 0.638 1.00 98.00 109 TYR A CA 1
ATOM 854 C C . TYR A 1 109 ? 11.957 -10.324 0.285 1.00 98.00 109 TYR A C 1
ATOM 856 O O . TYR A 1 109 ? 12.543 -10.990 -0.569 1.00 98.00 109 TYR A O 1
ATOM 864 N N . ASP A 1 110 ? 10.835 -10.746 0.870 1.00 98.12 110 ASP A N 1
ATOM 865 C CA . ASP A 1 110 ? 10.191 -12.018 0.537 1.00 98.12 110 ASP A CA 1
ATOM 866 C C . ASP A 1 110 ? 9.616 -12.028 -0.887 1.00 98.12 110 ASP A C 1
ATOM 868 O O . ASP A 1 110 ? 9.685 -13.058 -1.567 1.00 98.12 110 ASP A O 1
ATOM 872 N N . SER A 1 111 ? 9.129 -10.890 -1.388 1.00 98.31 111 SER A N 1
ATOM 873 C CA . SER A 1 111 ? 8.705 -10.715 -2.783 1.00 98.31 111 SER A CA 1
ATOM 874 C C . SER A 1 111 ? 9.897 -10.860 -3.734 1.00 98.31 111 SER A C 1
ATOM 876 O O . SER A 1 111 ? 9.833 -11.608 -4.714 1.00 98.31 111 SER A O 1
ATOM 878 N N . VAL A 1 112 ? 11.025 -10.216 -3.410 1.00 98.19 112 VAL A N 1
ATOM 879 C CA . VAL A 1 112 ? 12.273 -10.300 -4.192 1.00 98.19 112 VAL A CA 1
ATOM 880 C C . VAL A 1 112 ? 12.835 -11.724 -4.185 1.00 98.19 112 VAL A C 1
ATOM 882 O O . VAL A 1 112 ? 13.194 -12.265 -5.235 1.00 98.19 112 VAL A O 1
ATOM 885 N N . ALA A 1 113 ? 12.864 -12.378 -3.022 1.00 98.44 113 ALA A N 1
ATOM 886 C CA . ALA A 1 113 ? 13.313 -13.759 -2.889 1.00 98.44 113 ALA A CA 1
ATOM 887 C C . ALA A 1 113 ? 12.398 -14.735 -3.647 1.00 98.44 113 ALA A C 1
ATOM 889 O O . ALA A 1 113 ? 12.876 -15.696 -4.260 1.00 98.44 113 ALA A O 1
ATOM 890 N N . TYR A 1 114 ? 11.085 -14.497 -3.636 1.00 98.19 114 TYR A N 1
ATOM 891 C CA . TYR A 1 114 ? 10.127 -15.271 -4.418 1.00 98.19 114 TYR A CA 1
ATOM 892 C C . TYR A 1 114 ? 10.371 -15.120 -5.924 1.00 98.19 114 TYR A C 1
ATOM 894 O O . TYR A 1 114 ? 10.469 -16.131 -6.622 1.00 98.19 114 TYR A O 1
ATOM 902 N N . ALA A 1 115 ? 10.542 -13.892 -6.418 1.00 98.19 115 ALA A N 1
ATOM 903 C CA . ALA A 1 115 ? 10.847 -13.623 -7.821 1.00 98.19 115 ALA A CA 1
ATOM 904 C C . ALA A 1 115 ? 12.147 -14.308 -8.272 1.00 98.19 115 ALA A C 1
ATOM 906 O O . ALA A 1 115 ? 12.180 -14.944 -9.328 1.00 98.19 115 ALA A O 1
ATOM 907 N N . ALA A 1 116 ? 13.185 -14.294 -7.428 1.00 98.12 116 ALA A N 1
ATOM 908 C CA . ALA A 1 116 ? 14.447 -14.975 -7.711 1.00 98.12 116 ALA A CA 1
ATOM 909 C C . ALA A 1 116 ? 14.261 -16.493 -7.888 1.00 98.12 116 ALA A C 1
ATOM 911 O O . ALA A 1 116 ? 14.816 -17.081 -8.816 1.00 98.12 116 ALA A O 1
ATOM 912 N N . LYS A 1 117 ? 13.402 -17.133 -7.076 1.00 98.19 117 LYS A N 1
ATOM 913 C CA . LYS A 1 117 ? 13.019 -18.553 -7.250 1.00 98.19 117 LYS A CA 1
ATOM 914 C C . LYS A 1 117 ? 12.264 -18.813 -8.560 1.00 98.19 117 LYS A C 1
ATOM 916 O O . LYS A 1 117 ? 12.178 -19.960 -8.994 1.00 98.19 117 LYS A O 1
ATOM 921 N N . LYS A 1 118 ? 11.708 -17.773 -9.187 1.00 96.81 118 LYS A N 1
ATOM 922 C CA . LYS A 1 118 ? 11.083 -17.809 -10.520 1.00 96.81 118 LYS A CA 1
ATOM 923 C C . LYS A 1 118 ? 12.046 -17.429 -11.648 1.00 96.81 118 LYS A C 1
ATOM 925 O O . LYS A 1 118 ? 11.618 -17.352 -12.794 1.00 96.81 118 LYS A O 1
ATOM 930 N N . GLY A 1 119 ? 13.329 -17.223 -11.346 1.00 97.38 119 GLY A N 1
ATOM 931 C CA . GLY A 1 119 ? 14.340 -16.818 -12.323 1.00 97.38 119 GLY A CA 1
ATOM 932 C C . GLY A 1 119 ? 14.280 -15.336 -12.695 1.00 97.38 119 GLY A C 1
ATOM 933 O O . GLY A 1 119 ? 14.887 -14.940 -13.685 1.00 97.38 119 GLY A O 1
ATOM 934 N N . VAL A 1 120 ? 13.562 -14.517 -11.921 1.00 97.31 120 VAL A N 1
ATOM 935 C CA . VAL A 1 120 ? 13.418 -13.079 -12.161 1.00 97.31 120 VAL A CA 1
ATOM 936 C C . VAL A 1 120 ? 14.178 -12.300 -11.098 1.00 97.31 120 VAL A C 1
ATOM 938 O O . VAL A 1 120 ? 13.967 -12.482 -9.901 1.00 97.31 120 VAL A O 1
ATOM 941 N N . LYS A 1 121 ? 15.055 -11.398 -11.536 1.00 97.62 121 LYS A N 1
ATOM 942 C CA . LYS A 1 121 ? 15.698 -10.424 -10.655 1.00 97.62 121 LYS A CA 1
ATOM 943 C C . LYS A 1 121 ? 14.853 -9.156 -10.637 1.00 97.62 121 LYS A C 1
ATOM 945 O O . LYS A 1 121 ? 14.680 -8.533 -11.678 1.00 97.62 121 LYS A O 1
ATOM 950 N N . ILE A 1 122 ? 14.372 -8.768 -9.461 1.00 97.94 122 ILE A N 1
ATOM 951 C CA . ILE A 1 122 ? 13.737 -7.464 -9.260 1.00 97.94 122 ILE A CA 1
ATOM 952 C C . ILE A 1 122 ? 14.842 -6.473 -8.900 1.00 97.94 122 ILE A C 1
ATOM 954 O O . ILE A 1 122 ? 15.458 -6.591 -7.842 1.00 97.94 122 ILE A O 1
ATOM 958 N N . GLY A 1 123 ? 15.146 -5.549 -9.808 1.00 96.50 123 GLY A N 1
ATOM 959 C CA . GLY A 1 123 ? 15.985 -4.387 -9.544 1.00 96.50 123 GLY A CA 1
ATOM 960 C C . GLY A 1 123 ? 15.144 -3.133 -9.323 1.00 96.50 123 GLY A C 1
ATOM 961 O O . GLY A 1 123 ? 13.914 -3.180 -9.255 1.00 96.50 123 GLY A O 1
ATOM 962 N N . ARG A 1 124 ? 15.825 -1.986 -9.227 1.00 97.69 124 ARG A N 1
ATOM 963 C CA . ARG A 1 124 ? 15.183 -0.688 -8.992 1.00 97.69 124 ARG A CA 1
ATOM 964 C C . ARG A 1 124 ? 14.156 -0.329 -10.069 1.00 97.69 124 ARG A C 1
ATOM 966 O O . ARG A 1 124 ? 13.067 0.142 -9.757 1.00 97.69 124 ARG A O 1
ATOM 973 N N . ALA A 1 125 ? 14.481 -0.574 -11.337 1.00 94.75 125 ALA A N 1
ATOM 974 C CA . ALA A 1 125 ? 13.572 -0.290 -12.444 1.00 94.75 125 ALA A CA 1
ATOM 975 C C . ALA A 1 125 ? 12.321 -1.183 -12.392 1.00 94.75 125 ALA A C 1
ATOM 977 O O . ALA A 1 125 ? 11.205 -0.686 -12.533 1.00 94.75 125 ALA A O 1
ATOM 978 N N . GLU A 1 126 ? 12.490 -2.482 -12.125 1.00 96.56 126 GLU A N 1
ATOM 979 C CA . GLU A 1 126 ? 11.379 -3.432 -12.043 1.00 96.56 126 GLU A CA 1
ATOM 980 C C . GLU A 1 126 ? 10.462 -3.129 -10.856 1.00 96.56 126 GLU A C 1
ATOM 982 O O . GLU A 1 126 ? 9.253 -3.024 -11.042 1.00 96.56 126 GLU A O 1
ATOM 987 N N . ALA A 1 127 ? 11.013 -2.930 -9.654 1.00 98.56 127 ALA A N 1
ATOM 988 C CA . ALA A 1 127 ? 10.222 -2.604 -8.467 1.00 98.56 127 ALA A CA 1
ATOM 989 C C . ALA A 1 127 ? 9.446 -1.286 -8.641 1.00 98.56 127 ALA A C 1
ATOM 991 O O . ALA A 1 127 ? 8.254 -1.229 -8.338 1.00 98.56 127 ALA A O 1
ATOM 992 N N . THR A 1 128 ? 10.089 -0.259 -9.206 1.00 98.25 128 THR A N 1
ATOM 993 C CA . THR A 1 128 ? 9.448 1.019 -9.559 1.00 98.25 128 THR A CA 1
ATOM 994 C C . THR A 1 128 ? 8.287 0.813 -10.532 1.00 98.25 128 THR A C 1
ATOM 996 O O . THR A 1 128 ? 7.181 1.296 -10.289 1.00 98.25 128 THR A O 1
ATOM 999 N N . LEU A 1 129 ? 8.501 0.051 -11.610 1.00 96.88 129 LEU A N 1
ATOM 1000 C CA . LEU A 1 129 ? 7.451 -0.254 -12.579 1.00 96.88 129 LEU A CA 1
ATOM 1001 C C . LEU A 1 129 ? 6.298 -1.034 -11.932 1.00 96.88 129 LEU A C 1
ATOM 1003 O O . LEU A 1 129 ? 5.137 -0.721 -12.181 1.00 96.88 129 LEU A O 1
ATOM 1007 N N . PHE A 1 130 ? 6.587 -2.027 -11.092 1.00 98.69 130 PHE A N 1
ATOM 1008 C CA . PHE A 1 130 ? 5.555 -2.834 -10.436 1.00 98.69 130 PHE A CA 1
ATOM 1009 C C . PHE A 1 130 ? 4.700 -1.985 -9.497 1.00 98.69 130 PHE A C 1
ATOM 1011 O O . PHE A 1 130 ? 3.474 -2.083 -9.558 1.00 98.69 130 PHE A O 1
ATOM 1018 N N . ALA A 1 131 ? 5.324 -1.095 -8.719 1.00 98.88 131 ALA A N 1
ATOM 1019 C CA . ALA A 1 131 ? 4.606 -0.130 -7.896 1.00 98.88 131 ALA A CA 1
ATOM 1020 C C . ALA A 1 131 ? 3.663 0.724 -8.754 1.00 98.88 131 ALA A C 1
ATOM 1022 O O . ALA A 1 131 ? 2.465 0.757 -8.493 1.00 98.88 131 ALA A O 1
ATOM 1023 N N . ILE A 1 132 ? 4.156 1.334 -9.837 1.00 98.50 132 ILE A N 1
ATOM 1024 C CA . ILE A 1 132 ? 3.322 2.154 -10.734 1.00 98.50 132 ILE A CA 1
ATOM 1025 C C . ILE A 1 132 ? 2.131 1.354 -11.270 1.00 98.50 132 ILE A C 1
ATOM 1027 O O . ILE A 1 132 ? 1.007 1.855 -11.272 1.00 98.50 132 ILE A O 1
ATOM 1031 N N . ARG A 1 133 ? 2.344 0.106 -11.700 1.00 98.31 133 ARG A N 1
ATOM 1032 C CA . ARG A 1 133 ? 1.280 -0.744 -12.257 1.00 98.31 133 ARG A CA 1
ATOM 1033 C C . ARG A 1 133 ? 0.216 -1.103 -11.225 1.00 98.31 133 ARG A C 1
ATOM 1035 O O . ARG A 1 133 ? -0.966 -0.975 -11.531 1.00 98.31 133 ARG A O 1
ATOM 1042 N N . PHE A 1 134 ? 0.613 -1.494 -10.017 1.00 98.81 134 PHE A N 1
ATOM 1043 C CA . PHE A 1 134 ? -0.328 -1.763 -8.930 1.00 98.81 134 PHE A CA 1
ATOM 1044 C C . PHE A 1 134 ? -1.125 -0.504 -8.560 1.00 98.81 134 PHE A C 1
ATOM 1046 O O . PHE A 1 134 ? -2.354 -0.526 -8.510 1.00 98.81 134 PHE A O 1
ATOM 1053 N N . LEU A 1 135 ? -0.428 0.615 -8.348 1.00 98.88 135 LEU A N 1
ATOM 1054 C CA . LEU A 1 135 ? -1.026 1.879 -7.908 1.00 98.88 135 LEU A CA 1
ATOM 1055 C C . LEU A 1 135 ? -1.960 2.475 -8.968 1.00 98.88 135 LEU A C 1
ATOM 1057 O O . LEU A 1 135 ? -2.981 3.069 -8.628 1.00 98.88 135 LEU A O 1
ATOM 1061 N N . THR A 1 136 ? -1.652 2.264 -10.250 1.00 95.56 136 THR A N 1
ATOM 1062 C CA . THR A 1 136 ? -2.548 2.613 -11.360 1.00 95.56 136 THR A CA 1
ATOM 1063 C C . THR A 1 136 ? -3.869 1.855 -11.248 1.00 95.56 136 THR A C 1
ATOM 1065 O O . THR A 1 136 ? -4.923 2.483 -11.291 1.00 95.56 136 THR A O 1
ATOM 1068 N N . ALA A 1 137 ? -3.833 0.535 -11.031 1.00 90.12 137 ALA A N 1
ATOM 1069 C CA . ALA A 1 137 ? -5.049 -0.266 -10.883 1.00 90.12 137 ALA A CA 1
ATOM 1070 C C . ALA A 1 137 ? -5.895 0.193 -9.683 1.00 90.12 137 ALA A C 1
ATOM 1072 O O . ALA A 1 137 ? -7.108 0.338 -9.795 1.00 90.12 137 ALA A O 1
ATOM 1073 N N . VAL A 1 138 ? -5.257 0.488 -8.545 1.00 97.94 138 VAL A N 1
ATOM 1074 C CA . VAL A 1 138 ? -5.935 1.048 -7.361 1.00 97.94 138 VAL A CA 1
ATOM 1075 C C . VAL A 1 138 ? -6.681 2.341 -7.708 1.00 97.94 138 VAL A C 1
ATOM 1077 O O . VAL A 1 138 ? -7.858 2.492 -7.371 1.00 97.94 138 VAL A O 1
ATOM 1080 N N . LYS A 1 139 ? -6.017 3.248 -8.429 1.00 94.12 139 LYS A N 1
ATOM 1081 C CA . LYS A 1 139 ? -6.580 4.540 -8.830 1.00 94.12 139 LYS A CA 1
ATOM 1082 C C . LYS A 1 139 ? -7.713 4.406 -9.848 1.00 94.12 139 LYS A C 1
ATOM 1084 O O . LYS A 1 139 ? -8.710 5.113 -9.741 1.00 94.12 139 LYS A O 1
ATOM 1089 N N . GLU A 1 140 ? -7.601 3.487 -10.805 1.00 88.56 140 GLU A N 1
ATOM 1090 C CA . GLU A 1 140 ? -8.654 3.201 -11.793 1.00 88.56 140 GLU A CA 1
ATOM 1091 C C . GLU A 1 140 ? -9.952 2.695 -11.144 1.00 88.56 140 GLU A C 1
ATOM 1093 O O . GLU A 1 140 ? -11.039 2.936 -11.666 1.00 88.56 140 GLU A O 1
ATOM 1098 N N . PHE A 1 141 ? -9.855 2.051 -9.978 1.00 87.25 141 PHE A N 1
ATOM 1099 C CA . PHE A 1 141 ? -11.007 1.646 -9.169 1.00 87.25 141 PHE A CA 1
ATOM 1100 C C . PHE A 1 141 ? -11.557 2.763 -8.264 1.00 87.25 141 PHE A C 1
ATOM 1102 O O . PHE A 1 141 ? -12.575 2.557 -7.602 1.00 87.25 141 PHE A O 1
ATOM 1109 N N . GLY A 1 142 ? -10.926 3.941 -8.252 1.00 88.19 142 GLY A N 1
ATOM 1110 C CA . GLY A 1 142 ? -11.354 5.104 -7.473 1.00 88.19 142 GLY A CA 1
ATOM 1111 C C . GLY A 1 142 ? -10.826 5.148 -6.037 1.00 88.19 142 GLY A C 1
ATOM 1112 O O . GLY A 1 142 ? -11.310 5.958 -5.249 1.00 88.19 142 GLY A O 1
ATOM 1113 N N . TYR A 1 143 ? -9.851 4.306 -5.683 1.00 95.12 143 TYR A N 1
ATOM 1114 C CA . TYR A 1 143 ? -9.220 4.308 -4.359 1.00 95.12 143 TYR A CA 1
ATOM 1115 C C . TYR A 1 143 ? -7.932 5.128 -4.338 1.00 95.12 143 TYR A C 1
ATOM 1117 O O . TYR A 1 143 ? -7.372 5.482 -5.378 1.00 95.12 143 TYR A O 1
ATOM 1125 N N . ARG A 1 144 ? -7.444 5.428 -3.131 1.00 97.06 144 ARG A N 1
ATOM 1126 C CA . ARG A 1 144 ? -6.255 6.263 -2.944 1.00 97.06 144 ARG A CA 1
ATOM 1127 C C . ARG A 1 144 ? -4.992 5.393 -3.037 1.00 97.06 144 ARG A C 1
ATOM 1129 O O . ARG A 1 144 ? -4.848 4.452 -2.256 1.00 97.06 144 ARG A O 1
ATOM 1136 N N . PRO A 1 145 ? -4.071 5.661 -3.974 1.00 98.31 145 PRO A N 1
ATOM 1137 C CA . PRO A 1 145 ? -2.856 4.868 -4.109 1.00 98.31 145 PRO A CA 1
ATOM 1138 C C . PRO A 1 145 ? -1.882 5.164 -2.962 1.00 98.31 145 PRO A C 1
ATOM 1140 O O . PRO A 1 145 ? -1.521 6.319 -2.726 1.00 98.31 145 PRO A O 1
ATOM 1143 N N . MET A 1 146 ? -1.433 4.119 -2.267 1.00 98.81 146 MET A N 1
ATOM 1144 C CA . MET A 1 146 ? -0.425 4.214 -1.210 1.00 98.81 146 MET A CA 1
ATOM 1145 C C . MET A 1 146 ? 0.743 3.268 -1.499 1.00 98.81 146 MET A C 1
ATOM 1147 O O . MET A 1 146 ? 0.543 2.152 -1.964 1.00 98.81 146 MET A O 1
ATOM 1151 N N . LEU A 1 147 ? 1.972 3.693 -1.233 1.00 98.88 147 LEU A N 1
ATOM 1152 C CA . LEU A 1 147 ? 3.149 2.826 -1.304 1.00 98.88 147 LEU A CA 1
ATOM 1153 C C . LEU A 1 147 ? 3.663 2.575 0.110 1.00 98.88 147 LEU A C 1
ATOM 1155 O O . LEU A 1 147 ? 4.045 3.534 0.782 1.00 98.88 147 LEU A O 1
ATOM 1159 N N . TYR A 1 148 ? 3.692 1.309 0.528 1.00 98.81 148 TYR A N 1
ATOM 1160 C CA . TYR A 1 148 ? 4.485 0.889 1.677 1.00 98.81 148 TYR A CA 1
ATOM 1161 C C . TYR A 1 148 ? 5.943 0.696 1.248 1.00 98.81 148 TYR A C 1
ATOM 1163 O O . TYR A 1 148 ? 6.231 0.179 0.166 1.00 98.81 148 TYR A O 1
ATOM 1171 N N . THR A 1 149 ? 6.876 1.139 2.082 1.00 97.88 149 THR A N 1
ATOM 1172 C CA . THR A 1 149 ? 8.312 0.975 1.851 1.00 97.88 149 THR A CA 1
ATOM 1173 C C . THR A 1 149 ? 9.087 1.110 3.158 1.00 97.88 149 THR A C 1
ATOM 1175 O O . THR A 1 149 ? 8.590 1.638 4.142 1.00 97.88 149 THR A O 1
ATOM 1178 N N . ASN A 1 150 ? 10.362 0.735 3.154 1.00 96.38 150 ASN A N 1
ATOM 1179 C CA . ASN A 1 150 ? 11.320 1.124 4.189 1.00 96.38 150 ASN A CA 1
ATOM 1180 C C . ASN A 1 150 ? 12.483 1.932 3.579 1.00 96.38 150 ASN A C 1
ATOM 1182 O O . ASN A 1 150 ? 12.550 2.132 2.363 1.00 96.38 150 ASN A O 1
ATOM 1186 N N . ILE A 1 151 ? 13.412 2.402 4.416 1.00 93.56 151 ILE A N 1
ATOM 1187 C CA . ILE A 1 151 ? 14.549 3.236 3.980 1.00 93.56 151 ILE A CA 1
ATOM 1188 C C . ILE A 1 151 ? 15.459 2.529 2.965 1.00 93.56 151 ILE A C 1
ATOM 1190 O O . ILE A 1 151 ? 15.986 3.176 2.058 1.00 93.56 151 ILE A O 1
ATOM 1194 N N . ASP A 1 152 ? 15.655 1.217 3.096 1.00 95.56 152 ASP A N 1
ATOM 1195 C CA . ASP A 1 152 ? 16.453 0.445 2.141 1.00 95.56 152 ASP A CA 1
ATOM 1196 C C . ASP A 1 152 ? 15.759 0.380 0.778 1.00 95.56 152 ASP A C 1
ATOM 1198 O O . ASP A 1 152 ? 16.374 0.675 -0.245 1.00 95.56 152 ASP A O 1
ATOM 1202 N N . TYR A 1 153 ? 14.457 0.099 0.768 1.00 97.50 153 TYR A N 1
ATOM 1203 C CA . TYR A 1 153 ? 13.663 0.036 -0.455 1.00 97.50 153 TYR A CA 1
ATOM 1204 C C . TYR A 1 153 ? 13.601 1.378 -1.176 1.00 97.50 153 TYR A C 1
ATOM 1206 O O . TYR A 1 153 ? 13.807 1.413 -2.386 1.00 97.50 153 TYR A O 1
ATOM 1214 N N . ILE A 1 154 ? 13.444 2.493 -0.459 1.00 93.19 154 ILE A N 1
ATOM 1215 C CA . ILE A 1 154 ? 13.515 3.834 -1.063 1.00 93.19 154 ILE A CA 1
ATOM 1216 C C . ILE A 1 154 ? 14.862 4.047 -1.776 1.00 93.19 154 ILE A C 1
ATOM 1218 O O . ILE A 1 154 ? 14.923 4.566 -2.893 1.00 93.19 154 ILE A O 1
ATOM 1222 N N . ARG A 1 155 ? 15.969 3.633 -1.152 1.00 92.50 155 ARG A N 1
ATOM 1223 C CA . ARG A 1 155 ? 17.317 3.847 -1.700 1.00 92.50 155 ARG A CA 1
ATOM 1224 C C . ARG A 1 155 ? 17.636 2.902 -2.853 1.00 92.50 155 ARG A C 1
ATOM 1226 O O . ARG A 1 155 ? 18.229 3.322 -3.842 1.00 92.50 155 ARG A O 1
ATOM 1233 N N . ASN A 1 156 ? 17.227 1.643 -2.746 1.00 96.06 156 ASN A N 1
ATOM 1234 C CA . ASN A 1 156 ? 17.758 0.568 -3.582 1.00 96.06 156 ASN A CA 1
ATOM 1235 C C . ASN A 1 156 ? 16.743 -0.021 -4.570 1.00 96.06 156 ASN A C 1
ATOM 1237 O O . ASN A 1 156 ? 17.160 -0.579 -5.583 1.00 96.06 156 ASN A O 1
ATOM 1241 N N . TYR A 1 157 ? 15.438 0.145 -4.337 1.00 97.19 157 TYR A N 1
ATOM 1242 C CA . TYR A 1 157 ? 14.385 -0.498 -5.133 1.00 97.19 157 TYR A CA 1
ATOM 1243 C C . TYR A 1 157 ? 13.367 0.475 -5.738 1.00 97.19 157 TYR A C 1
ATOM 1245 O O . TYR A 1 157 ? 12.962 0.279 -6.877 1.00 97.19 157 TYR A O 1
ATOM 1253 N N . PHE A 1 158 ? 12.977 1.541 -5.046 1.00 97.69 158 PHE A N 1
ATOM 1254 C CA . PHE A 1 158 ? 11.945 2.453 -5.535 1.00 97.69 158 PHE A CA 1
ATOM 1255 C C . PHE A 1 158 ? 12.507 3.797 -5.965 1.00 97.69 158 PHE A C 1
ATOM 1257 O O . PHE A 1 158 ? 13.122 4.523 -5.184 1.00 97.69 158 PHE A O 1
ATOM 1264 N N . ASP A 1 159 ? 12.216 4.172 -7.205 1.00 97.44 159 ASP A N 1
ATOM 1265 C CA . ASP A 1 159 ? 12.378 5.538 -7.663 1.00 97.44 159 ASP A CA 1
ATOM 1266 C C . ASP A 1 159 ? 11.150 6.383 -7.344 1.00 97.44 159 ASP A C 1
ATOM 1268 O O . ASP A 1 159 ? 10.208 6.479 -8.127 1.00 97.44 159 ASP A O 1
ATOM 1272 N N . LEU A 1 160 ? 11.151 6.990 -6.154 1.00 92.06 160 LEU A N 1
ATOM 1273 C CA . LEU A 1 160 ? 10.026 7.802 -5.692 1.00 92.06 160 LEU A CA 1
ATOM 1274 C C . LEU A 1 160 ? 9.729 8.993 -6.613 1.00 92.06 160 LEU A C 1
ATOM 1276 O O . LEU A 1 160 ? 8.569 9.386 -6.696 1.00 92.06 160 LEU A O 1
ATOM 1280 N N . GLY A 1 161 ? 10.729 9.551 -7.305 1.00 91.94 161 GLY A N 1
ATOM 1281 C CA . GLY A 1 161 ? 10.511 10.631 -8.270 1.00 91.94 161 GLY A CA 1
ATOM 1282 C C . GLY A 1 161 ? 9.653 10.148 -9.436 1.00 91.94 161 GLY A C 1
ATOM 1283 O O . GLY A 1 161 ? 8.595 10.714 -9.709 1.00 91.94 161 GLY A O 1
ATOM 1284 N N . VAL A 1 162 ? 10.043 9.023 -10.040 1.00 91.25 162 VAL A N 1
ATOM 1285 C CA . VAL A 1 162 ? 9.301 8.400 -11.147 1.00 91.25 162 VAL A CA 1
ATOM 1286 C C . VAL A 1 162 ? 7.909 7.933 -10.706 1.00 91.25 162 VAL A C 1
ATOM 1288 O O . VAL A 1 162 ? 6.929 8.162 -11.416 1.00 91.25 162 VAL A O 1
ATOM 1291 N N . ILE A 1 163 ? 7.781 7.319 -9.523 1.00 94.31 163 ILE A N 1
ATOM 1292 C CA . ILE A 1 163 ? 6.475 6.864 -9.018 1.00 94.31 163 ILE A CA 1
ATOM 1293 C C . ILE A 1 163 ? 5.552 8.060 -8.774 1.00 94.31 163 ILE A C 1
ATOM 1295 O O . ILE A 1 163 ? 4.395 8.007 -9.179 1.00 94.31 163 ILE A O 1
ATOM 1299 N N . ARG A 1 164 ? 6.036 9.151 -8.165 1.00 93.25 164 ARG A N 1
ATOM 1300 C CA . ARG A 1 164 ? 5.225 10.359 -7.929 1.00 93.25 164 ARG A CA 1
ATOM 1301 C C . ARG A 1 164 ? 4.863 11.084 -9.225 1.00 93.25 164 ARG A C 1
ATOM 1303 O O . ARG A 1 164 ? 3.766 11.623 -9.315 1.00 93.25 164 ARG A O 1
ATOM 1310 N N . ALA A 1 165 ? 5.731 11.063 -10.235 1.00 90.94 165 ALA A N 1
ATOM 1311 C CA . ALA A 1 165 ? 5.399 11.594 -11.556 1.00 90.94 165 ALA A CA 1
ATOM 1312 C C . ALA A 1 165 ? 4.244 10.810 -12.209 1.00 90.94 165 ALA A C 1
ATOM 1314 O O . ALA A 1 165 ? 3.340 11.409 -12.791 1.00 90.94 165 ALA A O 1
ATOM 1315 N N . ALA A 1 166 ? 4.233 9.480 -12.067 1.00 85.88 166 ALA A N 1
ATOM 1316 C CA . ALA A 1 166 ? 3.158 8.626 -12.577 1.00 85.88 166 ALA A CA 1
ATOM 1317 C C . ALA A 1 166 ? 1.885 8.661 -11.708 1.00 85.88 166 ALA A C 1
ATOM 1319 O O . ALA A 1 166 ? 0.773 8.562 -12.227 1.00 85.88 166 ALA A O 1
ATOM 1320 N N . ILE A 1 167 ? 2.042 8.814 -10.390 1.00 95.69 167 ILE A N 1
ATOM 1321 C CA . ILE A 1 167 ? 0.983 8.785 -9.375 1.00 95.69 167 ILE A CA 1
ATOM 1322 C C . ILE A 1 167 ? 1.074 10.066 -8.515 1.00 95.69 167 ILE A C 1
ATOM 1324 O O . ILE A 1 167 ? 1.618 10.038 -7.409 1.00 95.69 167 ILE A O 1
ATOM 1328 N N . PRO A 1 168 ? 0.564 11.217 -8.996 1.00 88.88 168 PRO A N 1
ATOM 1329 C CA . PRO A 1 168 ? 0.763 12.510 -8.323 1.00 88.88 168 PRO A CA 1
ATOM 1330 C C . PRO A 1 168 ? 0.124 12.625 -6.932 1.00 88.88 168 PRO A C 1
ATOM 1332 O O . PRO A 1 168 ? 0.558 13.422 -6.107 1.00 88.88 168 PRO A O 1
ATOM 1335 N N . ASP A 1 169 ? -0.909 11.828 -6.674 1.00 89.38 169 ASP A N 1
ATOM 1336 C CA . ASP A 1 169 ? -1.670 11.720 -5.427 1.00 89.38 169 ASP A CA 1
ATOM 1337 C C . ASP A 1 169 ? -1.179 10.575 -4.521 1.00 89.38 169 ASP A C 1
ATOM 1339 O O . ASP A 1 169 ? -1.905 10.128 -3.633 1.00 89.38 169 ASP A O 1
ATOM 1343 N N . LEU A 1 170 ? 0.053 10.097 -4.740 1.00 95.94 170 LEU A N 1
ATOM 1344 C CA . LEU A 1 170 ? 0.662 9.020 -3.964 1.00 95.94 170 LEU A CA 1
ATOM 1345 C C . LEU A 1 170 ? 0.776 9.364 -2.475 1.00 95.94 170 LEU A C 1
ATOM 1347 O O . LEU A 1 170 ? 1.516 10.274 -2.082 1.00 95.94 170 LEU A O 1
ATOM 1351 N N . LEU A 1 171 ? 0.151 8.526 -1.650 1.00 96.44 171 LEU A N 1
ATOM 1352 C CA . LEU A 1 171 ? 0.418 8.446 -0.220 1.00 96.44 171 LEU A CA 1
ATOM 1353 C C . LEU A 1 171 ? 1.638 7.558 0.031 1.00 96.44 171 LEU A C 1
ATOM 1355 O O . LEU A 1 171 ? 1.827 6.537 -0.631 1.00 96.44 171 LEU A O 1
ATOM 1359 N N . LEU A 1 172 ? 2.466 7.939 1.000 1.00 97.31 172 LEU A N 1
ATOM 1360 C CA . LEU A 1 172 ? 3.666 7.186 1.349 1.00 97.31 172 LEU A CA 1
ATOM 1361 C C . LEU A 1 172 ? 3.569 6.683 2.787 1.00 97.31 172 LEU A C 1
ATOM 1363 O O . LEU A 1 172 ? 3.403 7.483 3.708 1.00 97.31 172 LEU A O 1
ATOM 1367 N N . TRP A 1 173 ? 3.692 5.372 2.953 1.00 98.25 173 TRP A N 1
ATOM 1368 C CA . TRP A 1 173 ? 3.768 4.689 4.234 1.00 98.25 173 TRP A CA 1
ATOM 1369 C C . TRP A 1 173 ? 5.189 4.151 4.406 1.00 98.25 173 TRP A C 1
ATOM 1371 O O . TRP A 1 173 ? 5.637 3.323 3.614 1.00 98.25 173 TRP A O 1
ATOM 1381 N N . VAL A 1 174 ? 5.940 4.680 5.373 1.00 96.94 174 VAL A N 1
ATOM 1382 C CA . VAL A 1 174 ? 7.366 4.356 5.524 1.00 96.94 174 VAL A CA 1
ATOM 1383 C C . VAL A 1 174 ? 7.625 3.664 6.847 1.00 96.94 174 VAL A C 1
ATOM 1385 O O . VAL A 1 174 ? 7.356 4.228 7.903 1.00 96.94 174 VAL A O 1
ATOM 1388 N N . ALA A 1 175 ? 8.248 2.493 6.788 1.00 97.00 175 ALA A N 1
ATOM 1389 C CA . ALA A 1 175 ? 8.799 1.814 7.944 1.00 97.00 175 ALA A CA 1
ATOM 1390 C C . ALA A 1 175 ? 10.216 2.301 8.258 1.00 97.00 175 ALA A C 1
ATOM 1392 O O . ALA A 1 175 ? 11.139 2.226 7.432 1.00 97.00 175 ALA A O 1
ATOM 1393 N N . CYS A 1 176 ? 10.401 2.799 9.479 1.00 91.94 176 CYS A N 1
ATOM 1394 C CA . CYS A 1 176 ? 11.709 3.143 10.020 1.00 91.94 176 CYS A CA 1
ATOM 1395 C C . CYS A 1 176 ? 11.685 3.081 11.548 1.00 91.94 176 CYS A C 1
ATOM 1397 O O . CYS A 1 176 ? 10.911 3.778 12.196 1.00 91.94 176 CYS A O 1
ATOM 1399 N N . TRP A 1 177 ? 12.566 2.266 12.125 1.00 89.75 177 TRP A N 1
ATOM 1400 C CA . TRP A 1 177 ? 12.648 2.075 13.570 1.00 89.75 177 TRP A CA 1
ATOM 1401 C C . TRP A 1 177 ? 13.575 3.111 14.206 1.00 89.75 177 TRP A C 1
ATOM 1403 O O . TRP A 1 177 ? 14.720 3.272 13.776 1.00 89.75 177 TRP A O 1
ATOM 1413 N N . GLY A 1 178 ? 13.115 3.763 15.274 1.00 80.81 178 GLY A N 1
ATOM 1414 C CA . GLY A 1 178 ? 13.881 4.789 15.982 1.00 80.81 178 GLY A CA 1
ATOM 1415 C C . GLY A 1 178 ? 13.379 6.192 15.663 1.00 80.81 178 GLY A C 1
ATOM 1416 O O . GLY A 1 178 ? 12.297 6.559 16.108 1.00 80.81 178 GLY A O 1
ATOM 1417 N N . SER A 1 179 ? 14.177 6.992 14.955 1.00 78.81 179 SER A N 1
ATOM 1418 C CA . SER A 1 179 ? 13.821 8.381 14.642 1.00 78.81 179 SER A CA 1
ATOM 1419 C C . SER A 1 179 ? 12.974 8.484 13.378 1.00 78.81 179 SER A C 1
ATOM 1421 O O . SER A 1 179 ? 13.285 7.850 12.371 1.00 78.81 179 SER A O 1
ATOM 1423 N N . GLU A 1 180 ? 11.973 9.362 13.420 1.00 77.75 180 GLU A N 1
ATOM 1424 C CA . GLU A 1 180 ? 11.123 9.697 12.277 1.00 77.75 180 GLU A CA 1
ATOM 1425 C C . GLU A 1 180 ? 11.962 10.143 11.064 1.00 77.75 180 GLU A C 1
ATOM 1427 O O . GLU A 1 180 ? 12.788 11.062 11.182 1.00 77.75 180 GLU A O 1
ATOM 1432 N N . PRO A 1 181 ? 11.752 9.548 9.878 1.00 76.62 181 PRO A N 1
ATOM 1433 C CA . PRO A 1 181 ? 12.454 9.954 8.672 1.00 76.62 181 PRO A CA 1
ATOM 1434 C C . PRO A 1 181 ? 11.732 11.139 8.000 1.00 76.62 181 PRO A C 1
ATOM 1436 O O . PRO A 1 181 ? 11.045 10.999 6.989 1.00 76.62 181 PRO A O 1
ATOM 1439 N N . LYS A 1 182 ? 11.922 12.335 8.571 1.00 74.38 182 LYS A N 1
ATOM 1440 C CA . LYS A 1 182 ? 11.215 13.587 8.218 1.00 74.38 182 LYS A CA 1
ATOM 1441 C C . LYS A 1 182 ? 11.332 14.034 6.755 1.00 74.38 182 LYS A C 1
ATOM 1443 O O . LYS A 1 182 ? 10.519 14.828 6.290 1.00 74.38 182 LYS A O 1
ATOM 1448 N N . ASP A 1 183 ? 12.306 13.514 6.016 1.00 77.75 183 ASP A N 1
ATOM 1449 C CA . ASP A 1 183 ? 12.617 13.956 4.652 1.00 77.75 183 ASP A CA 1
ATOM 1450 C C . ASP A 1 183 ? 11.649 13.417 3.577 1.00 77.75 183 ASP A C 1
ATOM 1452 O O . ASP A 1 183 ? 11.740 13.818 2.417 1.00 77.75 183 ASP A O 1
ATOM 1456 N N . TYR A 1 184 ? 10.720 12.512 3.919 1.00 76.62 184 TYR A N 1
ATOM 1457 C CA . TYR A 1 184 ? 9.926 11.779 2.916 1.00 76.62 184 TYR A CA 1
ATOM 1458 C C . TYR A 1 184 ? 8.475 12.242 2.727 1.00 76.62 184 TYR A C 1
ATOM 1460 O O . TYR A 1 184 ? 7.788 11.676 1.871 1.00 76.62 184 TYR A O 1
ATOM 1468 N N . ASN A 1 185 ? 8.016 13.264 3.464 1.00 82.06 185 ASN A N 1
ATOM 1469 C CA . ASN A 1 185 ? 6.630 13.762 3.429 1.00 82.06 185 ASN A CA 1
ATOM 1470 C C . ASN A 1 185 ? 5.608 12.607 3.472 1.00 82.06 185 ASN A C 1
ATOM 1472 O O . ASN A 1 185 ? 4.921 12.303 2.489 1.00 82.06 185 ASN A O 1
ATOM 1476 N N . MET A 1 186 ? 5.622 11.884 4.587 1.00 87.12 186 MET A N 1
ATOM 1477 C CA . MET A 1 186 ? 4.914 10.618 4.745 1.00 87.12 186 MET A CA 1
ATOM 1478 C C . MET A 1 186 ? 3.457 10.853 5.127 1.00 87.12 186 MET A C 1
ATOM 1480 O O . MET A 1 186 ? 3.140 11.750 5.901 1.00 87.12 186 MET A O 1
ATOM 1484 N N . ALA A 1 187 ? 2.578 10.001 4.608 1.00 93.12 187 ALA A N 1
ATOM 1485 C CA . ALA A 1 187 ? 1.204 9.895 5.077 1.00 93.12 187 ALA A CA 1
ATOM 1486 C C . ALA A 1 187 ? 1.127 9.069 6.368 1.00 93.12 187 ALA A C 1
ATOM 1488 O O . ALA A 1 187 ? 0.322 9.373 7.246 1.00 93.12 187 ALA A O 1
ATOM 1489 N N . VAL A 1 188 ? 1.973 8.039 6.462 1.00 95.50 188 VAL A N 1
ATOM 1490 C CA . VAL A 1 188 ? 2.032 7.107 7.588 1.00 95.50 188 VAL A CA 1
ATOM 1491 C C . VAL A 1 188 ? 3.493 6.771 7.889 1.00 95.50 188 VAL A C 1
ATOM 1493 O O . VAL A 1 188 ? 4.263 6.467 6.974 1.00 95.50 188 VAL A O 1
ATOM 1496 N N . TRP A 1 189 ? 3.882 6.808 9.158 1.00 95.25 189 TRP A N 1
ATOM 1497 C CA . TRP A 1 189 ? 5.173 6.317 9.634 1.00 95.25 189 TRP A CA 1
ATOM 1498 C C . TRP A 1 189 ? 4.969 5.076 10.499 1.00 95.25 189 TRP A C 1
ATOM 1500 O O . TRP A 1 189 ? 4.448 5.181 11.604 1.00 95.25 189 TRP A O 1
ATOM 1510 N N . GLN A 1 190 ? 5.432 3.920 10.024 1.00 97.69 190 GLN A N 1
ATOM 1511 C CA . GLN A 1 190 ? 5.516 2.713 10.842 1.00 97.69 190 GLN A CA 1
ATOM 1512 C C . GLN A 1 190 ? 6.797 2.793 11.677 1.00 97.69 190 GLN A C 1
ATOM 1514 O O . GLN A 1 190 ? 7.917 2.699 11.155 1.00 97.69 190 GLN A O 1
ATOM 1519 N N . TYR A 1 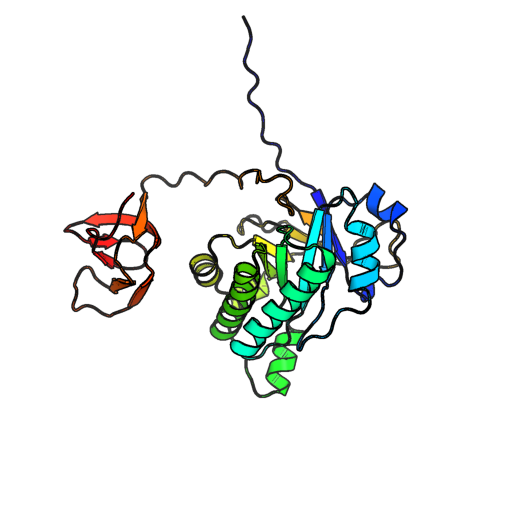191 ? 6.649 3.013 12.981 1.00 94.56 191 TYR A N 1
ATOM 1520 C CA . TYR A 1 191 ? 7.761 3.349 13.877 1.00 94.56 191 TYR A CA 1
ATOM 1521 C C . TYR A 1 191 ? 8.197 2.192 14.781 1.00 94.56 191 TYR A C 1
ATOM 1523 O O . TYR A 1 191 ? 9.277 2.244 15.384 1.00 94.56 191 TYR A O 1
ATOM 1531 N N . SER A 1 192 ? 7.399 1.125 14.874 1.00 95.88 192 SER A N 1
ATOM 1532 C CA . SER A 1 192 ? 7.750 -0.083 15.624 1.00 95.88 192 SER A CA 1
ATOM 1533 C C . SER A 1 192 ? 7.050 -1.323 15.080 1.00 95.88 192 SER A C 1
ATOM 1535 O O . SER A 1 192 ? 5.896 -1.240 14.698 1.00 95.88 192 SER A O 1
ATOM 1537 N N . SER A 1 193 ? 7.713 -2.479 15.169 1.00 95.50 193 SER A N 1
ATOM 1538 C CA . SER A 1 193 ? 7.121 -3.820 14.978 1.00 95.50 193 SER A CA 1
ATOM 1539 C C . SER A 1 193 ? 6.978 -4.622 16.274 1.00 95.50 193 SER A C 1
ATOM 1541 O O . SER A 1 193 ? 6.830 -5.847 16.304 1.00 95.50 193 SER A O 1
ATOM 1543 N N . LYS A 1 194 ? 7.126 -3.929 17.404 1.00 96.12 194 LYS A N 1
ATOM 1544 C CA . LYS A 1 194 ? 7.131 -4.501 18.758 1.00 96.12 194 LYS A CA 1
ATOM 1545 C C . LYS A 1 194 ? 6.145 -3.774 19.666 1.00 96.12 194 LYS A C 1
ATOM 1547 O O . LYS A 1 194 ? 6.368 -3.679 20.871 1.00 96.12 194 LYS A O 1
ATOM 1552 N N . GLY A 1 195 ? 5.103 -3.195 19.075 1.00 96.31 195 GLY A N 1
ATOM 1553 C CA . GLY A 1 195 ? 4.028 -2.548 19.805 1.00 96.31 195 GLY A CA 1
ATOM 1554 C C . GLY A 1 195 ? 3.278 -3.529 20.693 1.00 96.31 195 GLY A C 1
ATOM 1555 O O . GLY A 1 195 ? 3.195 -4.719 20.396 1.00 96.31 195 GLY A O 1
ATOM 1556 N N . SER A 1 196 ? 2.717 -3.005 21.778 1.00 97.12 196 SER A N 1
ATOM 1557 C CA . SER A 1 196 ? 1.811 -3.727 22.665 1.00 97.12 196 SER A CA 1
ATOM 1558 C C . SER A 1 196 ? 0.526 -2.920 22.765 1.00 97.12 196 SER A C 1
ATOM 1560 O O . SER A 1 196 ? 0.516 -1.857 23.384 1.00 97.12 196 SER A O 1
ATOM 1562 N N . VAL A 1 197 ? -0.549 -3.429 22.166 1.00 97.81 197 VAL A N 1
ATOM 1563 C CA . VAL A 1 197 ? -1.857 -2.764 22.108 1.00 97.81 197 VAL A CA 1
ATOM 1564 C C . VAL A 1 197 ? -2.883 -3.597 22.861 1.00 97.81 197 VAL A C 1
ATOM 1566 O O . VAL A 1 197 ? -2.949 -4.817 22.705 1.00 97.81 197 VAL A O 1
ATOM 1569 N N . ALA A 1 198 ? -3.685 -2.937 23.697 1.00 97.19 198 ALA A N 1
ATOM 1570 C CA . ALA A 1 198 ? -4.756 -3.594 24.434 1.00 97.19 198 ALA A CA 1
ATOM 1571 C C . ALA A 1 198 ? -5.725 -4.285 23.461 1.00 97.19 198 ALA A C 1
ATOM 1573 O O . ALA A 1 198 ? -6.191 -3.682 22.499 1.00 97.19 198 ALA A O 1
ATOM 1574 N N . GLY A 1 199 ? -6.010 -5.561 23.716 1.00 97.44 199 GLY A N 1
ATOM 1575 C CA . GLY A 1 199 ? -6.852 -6.391 22.856 1.0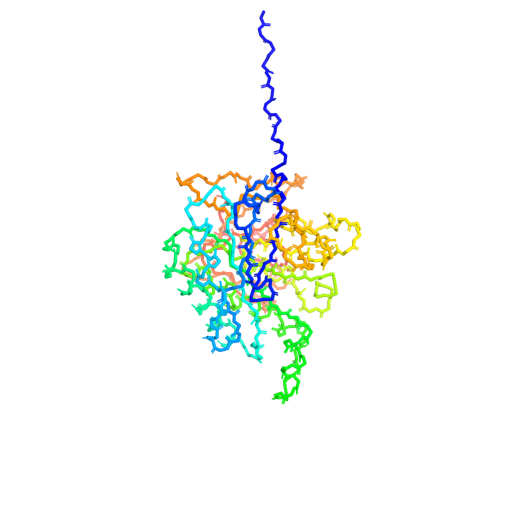0 97.44 199 GLY A CA 1
ATOM 1576 C C . GLY A 1 199 ? -6.127 -7.160 21.749 1.00 97.44 199 GLY A C 1
ATOM 1577 O O . GLY A 1 199 ? -6.767 -7.969 21.079 1.00 97.44 199 GLY A O 1
ATOM 1578 N N . ILE A 1 200 ? -4.809 -6.991 21.589 1.00 98.19 200 ILE A N 1
ATOM 1579 C CA . ILE A 1 200 ? -3.985 -7.791 20.672 1.00 98.19 200 ILE A CA 1
ATOM 1580 C C . ILE A 1 200 ? -2.974 -8.609 21.479 1.00 98.19 200 ILE A C 1
ATOM 1582 O O . ILE A 1 200 ? -2.279 -8.093 22.352 1.00 98.19 200 ILE A O 1
ATOM 1586 N N . ILE A 1 201 ? -2.901 -9.912 21.200 1.00 96.56 201 ILE A N 1
ATOM 1587 C CA . ILE A 1 201 ? -1.928 -10.804 21.838 1.00 96.56 201 ILE A CA 1
ATOM 1588 C C . ILE A 1 201 ? -0.621 -10.772 21.047 1.00 96.56 201 ILE A C 1
ATOM 1590 O O . ILE A 1 201 ? -0.602 -11.082 19.858 1.00 96.56 201 ILE A O 1
ATOM 1594 N N . GLY A 1 202 ? 0.483 -10.496 21.742 1.00 96.44 202 GLY A N 1
ATOM 1595 C CA . GLY A 1 202 ? 1.812 -10.434 21.141 1.00 96.44 202 GLY A CA 1
ATOM 1596 C C . GLY A 1 202 ? 2.117 -9.060 20.555 1.00 96.44 202 GLY A C 1
ATOM 1597 O O . GLY A 1 202 ? 1.530 -8.059 20.957 1.00 96.44 202 GLY A O 1
ATOM 1598 N N . ASN A 1 203 ? 3.078 -9.024 19.636 1.00 97.31 203 ASN A N 1
ATOM 1599 C CA . ASN A 1 203 ? 3.506 -7.779 19.019 1.00 97.31 203 ASN A CA 1
ATOM 1600 C C . ASN A 1 203 ? 2.539 -7.352 17.912 1.00 97.31 203 ASN A C 1
ATOM 1602 O O . ASN A 1 203 ? 2.018 -8.186 17.165 1.00 97.31 203 ASN A O 1
ATOM 1606 N N . VAL A 1 204 ? 2.378 -6.043 17.770 1.00 97.88 204 VAL A N 1
ATOM 1607 C CA . VAL A 1 204 ? 1.719 -5.418 16.625 1.00 97.88 204 VAL A CA 1
ATOM 1608 C C . VAL A 1 204 ? 2.589 -4.293 16.080 1.00 97.88 204 VAL A C 1
ATOM 1610 O O . VAL A 1 204 ? 3.345 -3.662 16.830 1.00 97.88 204 VAL A O 1
ATOM 1613 N N . ASP A 1 205 ? 2.512 -4.094 14.772 1.00 98.06 205 ASP A N 1
ATOM 1614 C CA . ASP A 1 205 ? 3.145 -2.976 14.098 1.00 98.06 205 ASP A CA 1
ATOM 1615 C C . ASP A 1 205 ? 2.411 -1.677 14.468 1.00 98.06 205 ASP A C 1
ATOM 1617 O O . ASP A 1 205 ? 1.188 -1.653 14.615 1.00 98.06 205 ASP A O 1
ATOM 1621 N N . MET A 1 206 ? 3.175 -0.622 14.742 1.00 98.06 206 MET A N 1
ATOM 1622 C CA . MET A 1 206 ? 2.669 0.656 15.235 1.00 98.06 206 MET A CA 1
ATOM 1623 C C . MET A 1 206 ? 2.950 1.758 14.231 1.00 98.06 206 MET A C 1
ATOM 1625 O O . MET A 1 206 ? 4.095 1.924 13.793 1.00 98.06 206 MET A O 1
ATOM 1629 N N . ASP A 1 207 ? 1.924 2.564 13.987 1.00 97.56 207 ASP A N 1
ATOM 1630 C CA . ASP A 1 207 ? 1.942 3.648 13.023 1.00 97.56 207 ASP A CA 1
ATOM 1631 C C . ASP A 1 207 ? 1.603 4.997 13.654 1.00 97.56 207 ASP A C 1
ATOM 1633 O O . ASP A 1 207 ? 0.777 5.112 14.561 1.00 97.56 207 ASP A O 1
ATOM 1637 N N . GLU A 1 208 ? 2.204 6.045 13.109 1.00 93.81 208 GLU A N 1
ATOM 1638 C CA . GLU A 1 208 ? 1.728 7.416 13.223 1.00 93.81 208 GLU A CA 1
ATOM 1639 C C . GLU A 1 208 ? 1.144 7.836 11.875 1.00 93.81 208 GLU A C 1
ATOM 1641 O O . GLU A 1 208 ? 1.825 7.804 10.848 1.00 93.81 208 GLU A O 1
ATOM 1646 N N . VAL A 1 209 ? -0.132 8.211 11.864 1.00 91.88 209 VAL A N 1
ATOM 1647 C CA . VAL A 1 209 ? -0.842 8.644 10.657 1.00 91.88 209 VAL A CA 1
ATOM 1648 C C . VAL A 1 209 ? -0.958 10.163 10.677 1.00 91.88 209 VAL A C 1
ATOM 1650 O O . VAL A 1 209 ? -1.450 10.724 11.652 1.00 91.88 209 VAL A O 1
ATOM 1653 N N . TYR A 1 210 ? -0.520 10.818 9.598 1.00 88.06 210 TYR A N 1
ATOM 1654 C CA . TYR A 1 210 ? -0.448 12.284 9.474 1.00 88.06 210 TYR A CA 1
ATOM 1655 C C . TYR A 1 210 ? -1.496 12.879 8.526 1.00 88.06 210 TYR A C 1
ATOM 1657 O O . TYR A 1 210 ? -1.550 14.095 8.322 1.00 88.06 210 TYR A O 1
ATOM 1665 N N . VAL A 1 211 ? -2.304 12.027 7.898 1.00 85.19 211 VAL A N 1
ATOM 1666 C CA . VAL A 1 211 ? -3.336 12.413 6.932 1.00 85.19 211 VAL A CA 1
ATOM 1667 C C . VAL A 1 211 ? -4.677 11.827 7.337 1.00 85.19 211 VAL A C 1
ATOM 1669 O O . VAL A 1 211 ? -4.743 10.830 8.048 1.00 85.19 211 VAL A O 1
ATOM 1672 N N . ASP A 1 212 ? -5.761 12.399 6.824 1.00 83.44 212 ASP A N 1
ATOM 1673 C CA . ASP A 1 212 ? -7.033 11.688 6.846 1.00 83.44 212 ASP A CA 1
ATOM 1674 C C . ASP A 1 212 ? -6.940 10.489 5.895 1.00 83.44 212 ASP A C 1
ATOM 1676 O O . ASP A 1 212 ? -6.643 10.663 4.703 1.00 83.44 212 ASP A O 1
ATOM 1680 N N . MET A 1 213 ? -7.136 9.274 6.409 1.00 84.31 213 MET A N 1
ATOM 1681 C CA . MET A 1 213 ? -7.100 8.055 5.597 1.00 84.31 213 MET A CA 1
ATOM 1682 C C . MET A 1 213 ? -8.409 7.871 4.829 1.00 84.31 213 MET A C 1
ATOM 1684 O O . MET A 1 213 ? -8.459 7.092 3.884 1.00 84.31 213 MET A O 1
ATOM 1688 N N . GLU A 1 214 ? -9.460 8.635 5.117 1.00 76.81 214 GLU A N 1
ATOM 1689 C CA . GLU A 1 214 ? -10.754 8.439 4.477 1.00 76.81 214 GLU A CA 1
ATOM 1690 C C . GLU A 1 214 ? -11.372 9.755 4.027 1.00 76.81 214 GLU A C 1
ATOM 1692 O O . GLU A 1 214 ? -11.463 10.716 4.776 1.00 76.81 214 GLU A O 1
ATOM 1697 N N . ILE A 1 215 ? -11.879 9.802 2.797 1.00 69.19 215 ILE A N 1
ATOM 1698 C CA . ILE A 1 215 ? -12.687 10.946 2.367 1.00 69.19 215 ILE A CA 1
ATOM 1699 C C . ILE A 1 215 ? -14.147 10.634 2.708 1.00 69.19 215 ILE A C 1
ATOM 1701 O O . ILE A 1 215 ? -14.798 9.851 2.013 1.00 69.19 215 ILE A O 1
ATOM 1705 N N . ARG A 1 216 ? -14.655 11.232 3.792 1.00 52.56 216 ARG A N 1
ATOM 1706 C CA . ARG A 1 216 ? -16.072 11.179 4.196 1.00 52.56 216 ARG A CA 1
ATOM 1707 C C . ARG A 1 216 ? -16.779 12.472 3.743 1.00 52.56 216 ARG A C 1
ATOM 1709 O O . ARG A 1 216 ? -16.193 13.548 3.773 1.00 52.56 216 ARG A O 1
ATOM 1716 N N . ASP A 1 217 ? -18.015 12.362 3.251 1.00 45.78 217 ASP A N 1
ATOM 1717 C CA . ASP A 1 217 ? -18.893 13.493 2.876 1.00 45.78 217 ASP A CA 1
ATOM 1718 C C . ASP A 1 217 ? -18.364 14.486 1.818 1.00 45.78 217 ASP A C 1
ATOM 1720 O O . ASP A 1 217 ? -18.784 15.641 1.754 1.00 45.78 217 ASP A O 1
ATOM 1724 N N . GLY A 1 218 ? -17.470 14.038 0.930 1.00 41.25 218 GLY A N 1
ATOM 1725 C CA . GLY A 1 218 ? -17.042 14.834 -0.227 1.00 41.25 218 GLY A CA 1
ATOM 1726 C C . GLY A 1 218 ? -16.143 16.031 0.103 1.00 41.25 218 GLY A C 1
ATOM 1727 O O . GLY A 1 218 ? -15.942 16.883 -0.762 1.00 41.25 218 GLY A O 1
ATOM 1728 N N . VAL A 1 219 ? -15.566 16.092 1.308 1.00 37.03 219 VAL A N 1
ATOM 1729 C CA . VAL A 1 219 ? -14.542 17.082 1.664 1.00 37.03 219 VAL A CA 1
ATOM 1730 C C . VAL A 1 219 ? -13.281 16.357 2.117 1.00 37.03 219 VAL A C 1
ATOM 1732 O O . VAL A 1 219 ? -13.218 15.812 3.212 1.00 37.03 219 VAL A O 1
ATOM 1735 N N . ALA A 1 220 ? -12.254 16.374 1.271 1.00 39.88 220 ALA A N 1
ATOM 1736 C CA . ALA A 1 220 ? -10.892 16.122 1.718 1.00 39.88 220 ALA A CA 1
ATOM 1737 C C . ALA A 1 220 ? -10.395 17.355 2.493 1.00 39.88 220 ALA A C 1
ATOM 1739 O O . ALA A 1 220 ? -10.472 18.476 1.983 1.00 39.88 220 ALA A O 1
ATOM 1740 N N . VAL A 1 221 ? -9.857 17.160 3.700 1.00 37.66 221 VAL A N 1
ATOM 1741 C CA . VAL A 1 221 ? -8.980 18.161 4.325 1.00 37.66 221 VAL A CA 1
ATOM 1742 C C . VAL A 1 221 ? -7.690 18.206 3.495 1.00 37.66 221 VAL A C 1
ATOM 1744 O O . VAL A 1 221 ? -7.146 17.147 3.168 1.00 37.66 221 VAL A O 1
ATOM 1747 N N . PRO A 1 222 ? -7.216 19.393 3.080 1.00 34.78 222 PRO A N 1
ATOM 1748 C CA . PRO A 1 222 ? -6.055 19.501 2.211 1.00 34.78 222 PRO A CA 1
ATOM 1749 C C . PRO A 1 222 ? -4.812 18.929 2.896 1.00 34.78 222 PRO A C 1
ATOM 1751 O O . PRO A 1 222 ? -4.597 19.135 4.091 1.00 34.78 222 PRO A O 1
ATOM 1754 N N . ALA A 1 223 ? -3.973 18.253 2.106 1.00 38.75 223 ALA A N 1
ATOM 1755 C CA . ALA A 1 223 ? -2.582 17.989 2.457 1.00 38.75 223 ALA A CA 1
ATOM 1756 C C . ALA A 1 223 ? -1.915 19.280 2.983 1.00 38.75 223 ALA A C 1
ATOM 1758 O O . ALA A 1 223 ? -2.306 20.373 2.545 1.00 38.75 223 ALA A O 1
ATOM 1759 N N . PRO A 1 224 ? -0.923 19.193 3.893 1.00 33.28 224 PRO A N 1
ATOM 1760 C CA . PRO A 1 224 ? -0.187 20.370 4.337 1.00 33.28 224 PRO A CA 1
ATOM 1761 C C . PRO A 1 224 ? 0.274 21.179 3.123 1.00 33.28 224 PRO A C 1
ATOM 1763 O O . PRO A 1 224 ? 0.697 20.621 2.106 1.00 33.28 224 PRO A O 1
ATOM 1766 N N . ALA A 1 225 ? 0.109 22.501 3.215 1.00 32.91 225 ALA A N 1
ATOM 1767 C CA . ALA A 1 225 ? 0.394 23.409 2.118 1.00 32.91 225 ALA A CA 1
ATOM 1768 C C . ALA A 1 225 ? 1.813 23.167 1.572 1.00 32.91 225 ALA A C 1
ATOM 1770 O O . ALA A 1 225 ? 2.736 22.944 2.361 1.00 32.91 225 ALA A O 1
ATOM 1771 N N . PRO A 1 226 ? 2.004 23.231 0.242 1.00 33.34 226 PRO A N 1
ATOM 1772 C CA . PRO A 1 226 ? 3.325 23.120 -0.348 1.00 33.34 226 PRO A CA 1
ATOM 1773 C C . PRO A 1 226 ? 4.261 24.144 0.292 1.00 33.34 226 PRO A C 1
ATOM 1775 O O . PRO A 1 226 ? 3.915 25.320 0.446 1.00 33.34 226 PRO A O 1
ATOM 1778 N N . VAL A 1 227 ? 5.462 23.683 0.641 1.00 33.50 227 VAL A N 1
ATOM 1779 C CA . VAL A 1 227 ? 6.599 24.556 0.922 1.00 33.50 227 VAL A CA 1
ATOM 1780 C C . VAL A 1 227 ? 6.709 25.531 -0.246 1.00 33.50 227 VAL A C 1
ATOM 1782 O O . VAL A 1 227 ? 6.734 25.120 -1.408 1.00 33.50 227 VAL A O 1
ATOM 1785 N N . GLN A 1 228 ? 6.718 26.830 0.053 1.00 31.66 228 GLN A N 1
ATOM 1786 C CA . GLN A 1 228 ? 6.948 27.844 -0.964 1.00 31.66 228 GLN A CA 1
ATOM 1787 C C . GLN A 1 228 ? 8.363 27.682 -1.519 1.00 31.66 228 GLN A C 1
ATOM 1789 O O . GLN A 1 228 ? 9.331 28.112 -0.896 1.00 31.66 228 GLN A O 1
ATOM 1794 N N . GLU A 1 229 ? 8.479 27.090 -2.705 1.00 37.59 229 GLU A N 1
ATOM 1795 C CA . GLU A 1 229 ? 9.655 27.272 -3.546 1.00 37.59 229 GLU A CA 1
ATOM 1796 C C . GLU A 1 229 ? 9.405 28.433 -4.506 1.00 37.59 229 GLU A C 1
ATOM 1798 O O . GLU A 1 229 ? 8.549 28.399 -5.392 1.00 37.59 229 GLU A O 1
ATOM 1803 N N . ASN A 1 230 ? 10.162 29.501 -4.282 1.00 40.47 230 ASN A N 1
ATOM 1804 C CA . ASN A 1 230 ? 10.133 30.733 -5.049 1.00 40.47 230 ASN A CA 1
ATOM 1805 C C . ASN A 1 230 ? 10.265 30.478 -6.565 1.00 40.47 230 ASN A C 1
ATOM 1807 O O . ASN A 1 230 ? 11.317 30.064 -7.043 1.00 40.47 230 ASN A O 1
ATOM 1811 N N . GLY A 1 231 ? 9.225 30.832 -7.329 1.00 53.69 231 GLY A N 1
ATOM 1812 C CA . GLY A 1 231 ? 9.344 31.213 -8.745 1.00 53.69 231 GLY A CA 1
ATOM 1813 C C . GLY A 1 231 ? 8.911 30.202 -9.814 1.00 53.69 231 GLY A C 1
ATOM 1814 O O . GLY A 1 231 ? 8.837 30.595 -10.978 1.00 53.69 231 GLY A O 1
ATOM 1815 N N . ARG A 1 232 ? 8.570 28.954 -9.469 1.00 61.47 232 ARG A N 1
ATOM 1816 C CA . ARG A 1 232 ? 8.131 27.934 -10.446 1.00 61.47 232 ARG A CA 1
ATOM 1817 C C . ARG A 1 232 ? 6.614 27.961 -10.660 1.00 61.47 232 ARG A C 1
ATOM 1819 O O . ARG A 1 232 ? 5.857 28.152 -9.710 1.00 61.47 232 ARG A O 1
ATOM 1826 N N . LYS A 1 233 ? 6.148 27.768 -11.901 1.00 75.38 233 LYS A N 1
ATOM 1827 C CA . LYS A 1 233 ? 4.712 27.794 -12.252 1.00 75.38 233 LYS A CA 1
ATOM 1828 C C . LYS A 1 233 ? 4.219 26.407 -12.652 1.00 75.38 233 LYS A C 1
ATOM 1830 O O . LYS A 1 233 ? 4.798 25.789 -13.539 1.00 75.38 233 LYS A O 1
ATOM 1835 N N . GLN A 1 234 ? 3.119 25.944 -12.059 1.00 78.81 234 GLN A N 1
ATOM 1836 C CA . GLN A 1 234 ? 2.413 24.763 -12.562 1.00 78.81 234 GLN A CA 1
ATOM 1837 C C . GLN A 1 234 ? 1.647 25.119 -13.837 1.00 78.81 234 GLN A C 1
ATOM 1839 O O . GLN A 1 234 ? 0.966 26.144 -13.883 1.00 78.81 234 GLN A O 1
ATOM 1844 N N . MET A 1 235 ? 1.769 24.291 -14.872 1.00 81.94 235 MET A N 1
ATOM 1845 C CA . MET A 1 235 ? 1.094 24.489 -16.151 1.00 81.94 235 MET A CA 1
ATOM 1846 C C . MET A 1 235 ? 0.559 23.167 -16.697 1.00 81.94 235 MET A C 1
ATOM 1848 O O . MET A 1 235 ? 1.216 22.131 -16.621 1.00 81.94 235 MET A O 1
ATOM 1852 N N . ARG A 1 236 ? -0.643 23.206 -17.266 1.00 78.75 236 ARG A N 1
ATOM 1853 C CA . ARG A 1 236 ? -1.354 22.064 -17.838 1.00 78.75 236 ARG A CA 1
ATOM 1854 C C . ARG A 1 236 ? -1.111 21.940 -19.339 1.00 78.75 236 ARG A C 1
ATOM 1856 O O . ARG A 1 236 ? -1.249 22.917 -20.075 1.00 78.75 236 ARG A O 1
ATOM 1863 N N . VAL A 1 237 ? -0.849 20.720 -19.798 1.00 75.69 237 VAL A N 1
ATOM 1864 C CA . VAL A 1 237 ? -0.763 20.348 -21.213 1.00 75.69 237 VAL A CA 1
ATOM 1865 C C . VAL A 1 237 ? -2.143 20.435 -21.865 1.00 75.69 237 VAL A C 1
ATOM 1867 O O . VAL A 1 237 ? -3.103 19.802 -21.429 1.00 75.69 237 VAL A O 1
ATOM 1870 N N . THR A 1 238 ? -2.231 21.210 -22.940 1.00 87.75 238 THR A N 1
ATOM 1871 C CA . THR A 1 238 ? -3.445 21.479 -23.732 1.00 87.75 238 THR A CA 1
ATOM 1872 C C . THR A 1 238 ? -3.380 20.906 -25.148 1.00 87.75 238 THR A C 1
ATOM 1874 O O . THR A 1 238 ? -4.319 21.077 -25.926 1.00 87.75 238 THR A O 1
ATOM 1877 N N . ALA A 1 239 ? -2.287 20.214 -25.491 1.00 76.81 239 ALA A N 1
ATOM 1878 C CA . ALA A 1 239 ? -2.213 19.417 -26.708 1.00 76.81 239 ALA A CA 1
ATOM 1879 C C . ALA A 1 239 ? -3.360 18.392 -26.737 1.00 76.81 239 ALA A C 1
ATOM 1881 O O . ALA A 1 239 ? -3.797 17.909 -25.694 1.00 76.81 239 ALA A O 1
ATOM 1882 N N . LYS A 1 240 ? -3.864 18.063 -27.932 1.00 69.50 240 LYS A N 1
ATOM 1883 C CA . LYS A 1 240 ? -5.062 17.215 -28.080 1.00 69.50 240 LYS A CA 1
ATOM 1884 C C . LYS A 1 240 ? -4.874 15.781 -27.581 1.00 69.50 240 LYS A C 1
ATOM 1886 O O . LYS A 1 240 ? -5.850 15.164 -27.172 1.00 69.50 240 LYS A O 1
ATOM 1891 N N . THR A 1 241 ? -3.658 15.253 -27.662 1.00 54.59 241 THR A N 1
ATOM 1892 C CA . THR A 1 241 ? -3.344 13.855 -27.334 1.00 54.59 241 THR A CA 1
ATOM 1893 C C . THR A 1 241 ? -2.082 13.764 -26.492 1.00 54.59 241 THR A C 1
ATOM 1895 O O . THR A 1 241 ? -2.169 13.362 -25.337 1.00 54.59 241 THR A O 1
ATOM 1898 N N . TRP A 1 242 ? -0.938 14.202 -27.022 1.00 76.19 242 TRP A N 1
ATOM 1899 C CA . TRP A 1 242 ? 0.328 14.222 -26.286 1.00 76.19 242 TRP A CA 1
ATOM 1900 C C . TRP A 1 242 ? 1.158 15.457 -26.653 1.00 76.19 242 TRP A C 1
ATOM 1902 O O . TRP A 1 242 ? 0.954 16.059 -27.711 1.00 76.19 242 TRP A O 1
ATOM 1912 N N . LEU A 1 243 ? 2.079 15.835 -25.771 1.00 81.62 243 LEU A N 1
ATOM 1913 C CA . LEU A 1 243 ? 3.066 16.887 -25.961 1.00 81.62 243 LEU A CA 1
ATOM 1914 C C . LEU A 1 243 ? 4.461 16.303 -25.761 1.00 81.62 243 LEU A C 1
ATOM 1916 O O . LEU A 1 243 ? 4.811 15.885 -24.665 1.00 81.62 243 LEU A O 1
ATOM 1920 N N . ASN A 1 244 ? 5.254 16.317 -26.820 1.00 91.31 244 ASN A N 1
ATOM 1921 C CA . ASN A 1 244 ? 6.570 15.704 -26.828 1.00 91.31 244 ASN A CA 1
ATOM 1922 C C . ASN A 1 244 ? 7.595 16.444 -25.945 1.00 91.31 244 ASN A C 1
ATOM 1924 O O . ASN A 1 244 ? 7.575 17.679 -25.851 1.00 91.31 244 ASN A O 1
ATOM 1928 N N . ILE A 1 245 ? 8.478 15.668 -25.315 1.00 88.88 245 ILE A N 1
ATOM 1929 C CA . ILE A 1 245 ? 9.552 16.097 -24.421 1.00 88.88 245 ILE A CA 1
ATOM 1930 C C . ILE A 1 245 ? 10.892 15.872 -25.120 1.00 88.88 245 ILE A C 1
ATOM 1932 O O . ILE A 1 245 ? 11.171 14.808 -25.666 1.00 88.88 245 ILE A O 1
ATOM 1936 N N . ARG A 1 246 ? 11.745 16.886 -25.069 1.00 94.00 246 ARG A N 1
ATOM 1937 C CA . ARG A 1 246 ? 13.046 16.929 -25.726 1.00 94.00 246 ARG A CA 1
ATOM 1938 C C . ARG A 1 246 ? 14.154 17.161 -24.710 1.00 94.00 246 ARG A C 1
ATOM 1940 O O . ARG A 1 246 ? 13.956 17.880 -23.732 1.00 94.00 246 ARG A O 1
ATOM 1947 N N . GLU A 1 247 ? 15.334 16.604 -24.959 1.00 89.00 247 GLU A N 1
ATOM 1948 C CA . GLU A 1 247 ? 16.517 16.827 -24.114 1.00 89.00 247 GLU A CA 1
ATOM 1949 C C . GLU A 1 247 ? 16.984 18.295 -24.150 1.00 89.00 247 GLU A C 1
ATOM 1951 O O . GLU A 1 247 ? 17.484 18.828 -23.159 1.00 89.00 247 GLU A O 1
ATOM 1956 N N . LYS A 1 248 ? 16.785 18.986 -25.281 1.00 94.94 248 LYS A N 1
ATOM 1957 C CA . LYS A 1 248 ? 17.139 20.402 -25.496 1.00 94.94 248 LYS A CA 1
ATOM 1958 C C . LYS A 1 248 ? 15.942 21.159 -26.095 1.00 94.94 248 LYS A C 1
ATOM 1960 O O . LYS A 1 248 ? 15.036 20.515 -26.620 1.00 94.94 248 LYS A O 1
ATOM 1965 N N . PRO A 1 249 ? 15.902 22.510 -26.075 1.00 92.94 249 PRO A N 1
ATOM 1966 C CA . PRO A 1 249 ? 14.817 23.299 -26.675 1.00 92.94 249 PRO A CA 1
ATOM 1967 C C . PRO A 1 249 ? 14.922 23.333 -28.213 1.00 92.94 249 PRO A C 1
ATOM 1969 O O . PRO A 1 249 ? 14.987 24.389 -28.840 1.00 92.94 249 PRO A O 1
ATOM 1972 N N . ASP A 1 250 ? 14.985 22.150 -28.816 1.00 92.12 250 ASP A N 1
ATOM 1973 C CA . ASP A 1 250 ? 15.120 21.890 -30.240 1.00 92.12 250 ASP A CA 1
ATOM 1974 C C . ASP A 1 250 ? 14.312 20.632 -30.571 1.00 92.12 250 ASP A C 1
ATOM 1976 O O . ASP A 1 250 ? 14.486 19.579 -29.949 1.00 92.12 250 ASP A O 1
ATOM 1980 N N . VAL A 1 251 ? 13.444 20.739 -31.576 1.00 89.06 251 VAL A N 1
ATOM 1981 C CA . VAL A 1 251 ? 12.595 19.639 -32.052 1.00 89.06 251 VAL A CA 1
ATOM 1982 C C . VAL A 1 251 ? 13.393 18.451 -32.596 1.00 89.06 251 VAL A C 1
ATOM 1984 O O . VAL A 1 251 ? 12.846 17.360 -32.690 1.00 89.06 251 VAL A O 1
ATOM 1987 N N . ASN A 1 252 ? 14.669 18.647 -32.941 1.00 93.50 252 ASN A N 1
ATOM 1988 C CA . ASN A 1 252 ? 15.552 17.593 -33.443 1.00 93.50 252 ASN A CA 1
ATOM 1989 C C . ASN A 1 252 ? 16.443 16.974 -32.359 1.00 93.50 252 ASN A C 1
ATOM 1991 O O . ASN A 1 252 ? 17.217 16.066 -32.658 1.00 93.50 252 ASN A O 1
ATOM 1995 N N . SER A 1 253 ? 16.387 17.477 -31.123 1.00 91.81 253 SER A N 1
ATOM 1996 C CA . SER A 1 253 ? 17.134 16.873 -30.019 1.00 91.81 253 SER A CA 1
ATOM 1997 C C . SER A 1 253 ? 16.505 15.554 -29.566 1.00 91.81 253 SER A C 1
ATOM 1999 O O . SER A 1 253 ? 15.398 15.204 -29.997 1.00 91.81 253 SER A O 1
ATOM 2001 N N . GLU A 1 254 ? 17.243 14.810 -28.737 1.00 88.81 254 GLU A N 1
ATOM 2002 C CA . GLU A 1 254 ? 16.839 13.487 -28.266 1.00 88.81 254 GLU A CA 1
ATOM 2003 C C . GLU A 1 254 ? 15.418 13.515 -27.693 1.00 88.81 254 GLU A C 1
ATOM 2005 O O . GLU A 1 254 ? 15.039 14.420 -26.942 1.00 88.81 254 GLU A O 1
ATOM 2010 N N . ASP A 1 255 ? 14.621 12.546 -28.136 1.00 87.75 255 ASP A N 1
ATOM 2011 C CA . ASP A 1 255 ? 13.236 12.376 -27.727 1.00 87.75 255 ASP A CA 1
ATOM 2012 C C . ASP A 1 255 ? 13.209 11.674 -26.371 1.00 87.75 255 ASP A C 1
ATOM 2014 O O . ASP A 1 255 ? 13.654 10.532 -26.251 1.00 87.75 255 ASP A O 1
ATOM 2018 N N . LEU A 1 256 ? 12.715 12.373 -25.352 1.00 71.38 256 LEU A N 1
ATOM 2019 C CA . LEU A 1 256 ? 12.640 11.863 -23.985 1.00 71.38 256 LEU A CA 1
ATOM 2020 C C . LEU A 1 256 ? 11.252 11.291 -23.657 1.00 71.38 256 LEU A C 1
ATOM 2022 O O . LEU A 1 256 ? 11.000 10.911 -22.513 1.00 71.38 256 LEU A O 1
ATOM 2026 N N . GLY A 1 257 ? 10.354 11.219 -24.645 1.00 74.81 257 GLY A N 1
ATOM 2027 C CA . GLY A 1 257 ? 8.990 10.722 -24.501 1.00 74.81 257 GLY A CA 1
ATOM 2028 C C . GLY A 1 257 ? 7.942 11.828 -24.590 1.00 74.81 257 GLY A C 1
ATOM 2029 O O . GLY A 1 257 ? 8.210 12.938 -25.042 1.00 74.81 257 GLY A O 1
ATOM 2030 N N . ASP A 1 258 ? 6.716 11.533 -24.159 1.00 83.56 258 ASP A N 1
ATOM 2031 C CA . ASP A 1 258 ? 5.579 12.436 -24.329 1.00 83.56 258 ASP A CA 1
ATOM 2032 C C . ASP A 1 258 ? 4.793 12.653 -23.029 1.00 83.56 258 ASP A C 1
ATOM 2034 O O . ASP A 1 258 ? 4.573 11.734 -22.241 1.00 83.56 258 ASP A O 1
ATOM 2038 N N . LEU A 1 259 ? 4.290 13.874 -22.846 1.00 66.31 259 LEU A N 1
ATOM 2039 C CA . LEU A 1 259 ? 3.320 14.235 -21.817 1.00 66.31 259 LEU A CA 1
ATOM 2040 C C . LEU A 1 259 ? 1.890 14.044 -22.348 1.00 66.31 259 LEU A C 1
ATOM 2042 O O . LEU A 1 259 ? 1.522 14.683 -23.335 1.00 66.31 259 LEU A O 1
ATOM 2046 N N . PRO A 1 260 ? 1.033 13.254 -21.689 1.00 67.12 260 PRO A N 1
ATOM 2047 C CA . PRO A 1 260 ? -0.384 13.166 -22.034 1.00 67.12 260 PRO A CA 1
ATOM 2048 C C . PRO A 1 260 ? -1.120 14.508 -21.958 1.00 67.12 260 PRO A C 1
ATOM 2050 O O . PRO A 1 260 ? -0.818 15.360 -21.115 1.00 67.12 260 PRO A O 1
ATOM 2053 N N . ALA A 1 261 ? -2.149 14.676 -22.787 1.00 66.06 261 ALA A N 1
ATOM 2054 C CA . ALA A 1 261 ? -3.095 15.781 -22.673 1.00 66.06 261 ALA A CA 1
ATOM 2055 C C . ALA A 1 261 ? -3.647 15.889 -21.242 1.00 66.06 261 ALA A C 1
ATOM 2057 O O . ALA A 1 261 ? -4.031 14.897 -20.626 1.00 66.06 261 ALA A O 1
ATOM 2058 N N . GLY A 1 262 ? -3.692 17.105 -20.698 1.00 53.97 262 GLY A N 1
ATOM 2059 C CA . GLY A 1 262 ? -4.166 17.357 -19.340 1.00 53.97 262 GLY A CA 1
ATOM 2060 C C . GLY A 1 262 ? -3.128 17.144 -18.234 1.00 53.97 262 GLY A C 1
ATOM 2061 O O . GLY A 1 262 ? -3.417 17.542 -17.104 1.00 53.97 262 GLY A O 1
ATOM 2062 N N . THR A 1 263 ? -1.938 16.609 -18.535 1.00 65.94 263 THR A N 1
ATOM 2063 C CA . THR A 1 263 ? -0.816 16.508 -17.580 1.00 65.94 263 THR A CA 1
ATOM 2064 C C . THR A 1 263 ? -0.454 17.884 -17.037 1.00 65.94 263 THR A C 1
ATOM 2066 O O . THR A 1 263 ? -0.408 18.850 -17.796 1.00 65.94 263 THR A O 1
ATOM 2069 N N . VAL A 1 264 ? -0.211 17.996 -15.733 1.00 71.12 264 VAL A N 1
ATOM 2070 C CA . VAL A 1 264 ? 0.278 19.232 -15.110 1.00 71.12 264 VAL A CA 1
ATOM 2071 C C . VAL A 1 264 ? 1.759 19.056 -14.813 1.00 71.12 264 VAL A C 1
ATOM 2073 O O . VAL A 1 264 ? 2.136 18.100 -14.145 1.00 71.12 264 VAL A O 1
ATOM 2076 N N . ILE A 1 265 ? 2.582 19.971 -15.316 1.00 73.19 265 ILE A N 1
ATOM 2077 C CA . ILE A 1 265 ? 4.028 19.995 -15.096 1.00 73.19 265 ILE A CA 1
ATOM 2078 C C . ILE A 1 265 ? 4.425 21.260 -14.341 1.00 73.19 265 ILE A C 1
ATOM 2080 O O . ILE A 1 265 ? 3.783 22.305 -14.470 1.00 73.19 265 ILE A O 1
ATOM 2084 N N . THR A 1 266 ? 5.502 21.176 -13.568 1.00 81.44 266 THR A N 1
ATOM 2085 C CA . THR A 1 266 ? 6.105 22.340 -12.915 1.00 81.44 266 THR A CA 1
ATOM 2086 C C . THR A 1 266 ? 7.164 22.916 -13.840 1.00 81.44 266 THR A C 1
ATOM 2088 O O . THR A 1 266 ? 8.194 22.295 -14.069 1.00 81.44 266 THR A O 1
ATOM 2091 N N . VAL A 1 267 ? 6.899 24.098 -14.387 1.00 84.06 267 VAL A N 1
ATOM 2092 C CA . VAL A 1 267 ? 7.804 24.783 -15.307 1.00 84.06 267 VAL A CA 1
ATOM 2093 C C . VAL A 1 267 ? 8.747 25.682 -14.511 1.00 84.06 267 VAL A C 1
ATOM 2095 O O . VAL A 1 267 ? 8.304 26.598 -13.811 1.00 84.06 267 VAL A O 1
ATOM 2098 N N . ASP A 1 268 ? 10.048 25.425 -14.647 1.00 84.00 268 ASP A N 1
ATOM 2099 C CA . ASP A 1 268 ? 11.124 26.239 -14.080 1.00 84.00 268 ASP A CA 1
ATOM 2100 C C . ASP A 1 268 ? 11.208 27.600 -14.768 1.00 84.00 268 ASP A C 1
ATOM 2102 O O . ASP A 1 268 ? 11.316 28.640 -14.121 1.00 84.00 268 ASP A O 1
ATOM 2106 N N . LYS A 1 269 ? 11.179 27.589 -16.106 1.00 86.50 269 LYS A N 1
ATOM 2107 C CA . LYS A 1 269 ? 11.270 28.782 -16.949 1.00 86.50 269 LYS A CA 1
ATOM 2108 C C . LYS A 1 269 ? 10.653 28.546 -18.323 1.00 86.50 269 LYS A C 1
ATOM 2110 O O . LYS A 1 269 ? 10.658 27.426 -18.828 1.00 86.50 269 LYS A O 1
ATOM 2115 N N . ILE A 1 270 ? 10.172 29.622 -18.946 1.00 90.31 270 ILE A N 1
ATOM 2116 C CA . ILE A 1 270 ? 9.806 29.642 -20.365 1.00 90.31 270 ILE A CA 1
ATOM 2117 C C . ILE A 1 270 ? 10.725 30.619 -21.075 1.00 90.31 270 ILE A C 1
ATOM 2119 O O . ILE A 1 270 ? 10.794 31.789 -20.704 1.00 90.31 270 ILE A O 1
ATOM 2123 N N . GLU A 1 271 ? 11.404 30.143 -22.108 1.00 90.81 271 GLU A N 1
ATOM 2124 C CA . GLU A 1 271 ? 12.353 30.935 -22.876 1.00 90.81 271 GLU A CA 1
ATOM 2125 C C . GLU A 1 271 ? 12.267 30.523 -24.347 1.00 90.81 271 GLU A C 1
ATOM 2127 O O . GLU A 1 271 ? 12.245 29.336 -24.669 1.00 90.81 271 GLU A O 1
ATOM 2132 N N . ASN A 1 272 ? 12.152 31.501 -25.249 1.00 91.50 272 ASN A N 1
ATOM 2133 C CA . ASN A 1 272 ? 12.089 31.277 -26.700 1.00 91.50 272 ASN A CA 1
ATOM 2134 C C . ASN A 1 272 ? 11.033 30.240 -27.148 1.00 91.50 272 ASN A C 1
ATOM 2136 O O . ASN A 1 272 ? 11.254 29.480 -28.086 1.00 91.50 272 ASN A O 1
ATOM 2140 N N . GLY A 1 273 ? 9.874 30.204 -26.479 1.00 93.19 273 GLY A N 1
ATOM 2141 C CA . GLY A 1 273 ? 8.764 29.304 -26.824 1.00 93.19 273 GLY A CA 1
ATOM 2142 C C . GLY A 1 273 ? 8.879 27.881 -26.267 1.00 93.19 273 GLY A C 1
ATOM 2143 O O . GLY A 1 273 ? 8.008 27.055 -26.549 1.00 93.19 273 GLY A O 1
ATOM 2144 N N . TRP A 1 274 ? 9.895 27.602 -25.449 1.00 95.12 274 TRP A N 1
ATOM 2145 C CA . TRP A 1 274 ? 10.091 26.320 -24.775 1.00 95.12 274 TRP A CA 1
ATOM 2146 C C . TRP A 1 274 ? 9.934 26.460 -23.269 1.00 95.12 274 TRP A C 1
ATOM 2148 O O . TRP A 1 274 ? 10.426 27.415 -22.673 1.00 95.12 274 TRP A O 1
ATOM 2158 N N . ALA A 1 275 ? 9.250 25.498 -22.664 1.00 92.94 275 ALA A N 1
ATOM 2159 C CA . ALA A 1 275 ? 9.136 25.352 -21.225 1.00 92.94 275 ALA A CA 1
ATOM 2160 C C . ALA A 1 275 ? 10.169 24.339 -20.731 1.00 92.94 275 ALA A C 1
ATOM 2162 O O . ALA A 1 275 ? 10.248 23.234 -21.270 1.00 92.94 275 ALA A O 1
ATOM 2163 N N . HIS A 1 276 ? 10.937 24.731 -19.719 1.00 91.12 276 HIS A N 1
ATOM 2164 C CA . HIS A 1 276 ? 11.914 23.890 -19.038 1.00 91.12 276 HIS A CA 1
ATOM 2165 C C . HIS A 1 276 ? 11.322 23.312 -17.756 1.00 91.12 276 HIS A C 1
ATOM 2167 O O . HIS A 1 276 ? 10.707 24.044 -16.978 1.00 91.12 276 HIS A O 1
ATOM 2173 N N . PHE A 1 277 ? 11.546 22.025 -17.544 1.00 78.88 277 PHE A N 1
ATOM 2174 C CA . PHE A 1 277 ? 11.284 21.304 -16.302 1.00 78.88 277 PHE A CA 1
ATOM 2175 C C . PHE A 1 277 ? 12.435 20.291 -16.117 1.00 78.88 277 PHE A C 1
ATOM 2177 O O . PHE A 1 277 ? 13.592 20.685 -16.057 1.00 78.88 277 PHE A O 1
ATOM 2184 N N . GLU A 1 278 ? 12.170 18.989 -16.157 1.00 76.50 278 GLU A N 1
ATOM 2185 C CA . GLU A 1 278 ? 13.170 17.908 -16.253 1.00 76.50 278 GLU A CA 1
ATOM 2186 C C . GLU A 1 278 ? 13.594 17.610 -17.713 1.00 76.50 278 GLU A C 1
ATOM 2188 O O . GLU A 1 278 ? 14.423 16.743 -17.972 1.00 76.50 278 GLU A O 1
ATOM 2193 N N . GLY A 1 279 ? 13.028 18.358 -18.666 1.00 86.19 279 GLY A N 1
ATOM 2194 C CA . GLY A 1 279 ? 13.319 18.373 -20.100 1.00 86.19 279 GLY A CA 1
ATOM 2195 C C . GLY A 1 279 ? 12.694 19.618 -20.743 1.00 86.19 279 GLY A C 1
ATOM 2196 O O . GLY A 1 279 ? 12.306 20.560 -20.044 1.00 86.19 279 GLY A O 1
ATOM 2197 N N . TYR A 1 280 ? 12.566 19.639 -22.069 1.00 94.75 280 TYR A N 1
ATOM 2198 C CA . TYR A 1 280 ? 11.986 20.759 -22.811 1.00 94.75 280 TYR A CA 1
ATOM 2199 C C . TYR A 1 280 ? 10.721 20.341 -23.557 1.00 94.75 280 TYR A C 1
ATOM 2201 O O . TYR A 1 280 ? 10.715 19.354 -24.284 1.00 94.75 280 TYR A O 1
ATOM 2209 N N . CYS A 1 281 ? 9.650 21.124 -23.441 1.00 92.06 281 CYS A N 1
ATOM 2210 C CA . CYS A 1 281 ? 8.461 20.967 -24.285 1.00 92.06 281 CYS A CA 1
ATOM 2211 C C . CYS A 1 281 ? 7.983 22.319 -24.833 1.00 92.06 281 CYS A C 1
ATOM 2213 O O . CYS A 1 281 ? 8.351 23.383 -24.329 1.00 92.06 281 CYS A O 1
ATOM 2215 N N . SER A 1 282 ? 7.179 22.304 -25.899 1.00 94.69 282 SER A N 1
ATOM 2216 C CA . SER A 1 282 ? 6.716 23.546 -26.529 1.00 94.69 282 SER A CA 1
ATOM 2217 C C . SER A 1 282 ? 5.689 24.267 -25.647 1.00 94.69 282 SER A C 1
ATOM 2219 O O . SER A 1 282 ? 4.590 23.767 -25.404 1.00 94.69 282 SER A O 1
ATOM 2221 N N . ALA A 1 283 ? 6.026 25.484 -25.212 1.00 93.69 283 ALA A N 1
ATOM 2222 C CA . ALA A 1 283 ? 5.242 26.256 -24.249 1.00 93.69 283 ALA A CA 1
ATOM 2223 C C . ALA A 1 283 ? 3.868 26.696 -24.782 1.00 93.69 283 ALA A C 1
ATOM 2225 O O . ALA A 1 283 ? 2.962 26.958 -23.996 1.00 93.69 283 ALA A O 1
ATOM 2226 N N . GLN A 1 284 ? 3.678 26.744 -26.105 1.00 95.12 284 GLN A N 1
ATOM 2227 C CA . GLN A 1 284 ? 2.386 27.092 -26.715 1.00 95.12 284 GLN A CA 1
ATOM 2228 C C . GLN A 1 284 ? 1.266 26.100 -26.356 1.00 95.12 284 GLN A C 1
ATOM 2230 O O . GLN A 1 284 ? 0.088 26.441 -26.431 1.00 95.12 284 GLN A O 1
ATOM 2235 N N . TRP A 1 285 ? 1.635 24.876 -25.969 1.00 92.81 285 TRP A N 1
ATOM 2236 C CA . TRP A 1 285 ? 0.703 23.829 -25.562 1.00 92.81 285 TRP A CA 1
ATOM 2237 C C . TRP A 1 285 ? 0.512 23.771 -24.052 1.00 92.81 285 TRP A C 1
ATOM 2239 O O . TRP A 1 285 ? -0.104 22.829 -23.561 1.00 92.81 285 TRP A O 1
ATOM 2249 N N . LEU A 1 286 ? 0.986 24.772 -23.314 1.00 87.00 286 LEU A N 1
ATOM 2250 C CA . LEU A 1 286 ? 0.833 24.859 -21.872 1.00 87.00 286 LEU A CA 1
ATOM 2251 C C . LEU A 1 286 ? -0.072 26.033 -21.498 1.00 87.00 286 LEU A C 1
ATOM 2253 O O . LEU A 1 286 ? 0.040 27.128 -22.048 1.00 87.00 286 LEU A O 1
ATOM 2257 N N . LYS A 1 287 ? -0.955 25.816 -20.524 1.00 87.19 287 LYS A N 1
ATOM 2258 C CA . LYS A 1 287 ? -1.736 26.882 -19.886 1.00 87.19 287 LYS A CA 1
ATOM 2259 C C . LYS A 1 287 ? -1.583 26.819 -18.378 1.00 87.19 287 LYS A C 1
ATOM 2261 O O . LYS A 1 287 ? -1.547 25.729 -17.819 1.00 87.19 287 LYS A O 1
ATOM 2266 N N . GLN A 1 288 ? -1.475 27.988 -17.757 1.00 71.88 288 GLN A N 1
ATOM 2267 C CA . GLN A 1 288 ? -1.527 28.119 -16.304 1.00 71.88 288 GLN A CA 1
ATOM 2268 C C . GLN A 1 288 ? -2.952 27.865 -15.802 1.00 71.88 288 GLN A C 1
ATOM 2270 O O . GLN A 1 288 ? -3.896 28.259 -16.528 1.00 71.88 288 GLN A O 1
#